Protein AF-E2CED9-F1 (afdb_monomer_lite)

Sequence (272 aa):
MILKSLFQSFSIIGLGAVGRTLMLAFRLFLIVWVISAIFMAYRDSDALTWETLPSFIFFLFFQLWLGFMEVFVSGLMSGYALLPLSMLFSIFFSAKIAGAFAQKYYPSMAGHRPLKRRPVLGIALWAGVMPILLALAGTFITLFGGVVLGIAGFIFLNGRVLGKEAFRAVADRFHGPSETDAIYAIHSRKIHLYGALAASLMFVPWLGLFAGVYAINLMTHFYQRLASQARQAKEGAIRIESKLAQERAEAARETELVMRDWEPGPWDQARI

pLDDT: mean 76.85, std 13.02, range [40.91, 95.94]

Secondary structure (DSSP, 8-state):
-HHHHHHHHHHHHTHHHHHHHHHHHHHHHHHHHHHHHHHHHHHTGGG--TTTHHHHHHHHHHHHHHHHHHHHHHHHHHHHHHHHHHHHHHHHHHHHHHHHHHHHH-GGG---S------HHHHHHHHHHHHHHHHHHHHHHHHHHHHHHHHHHHHHHHHHHHHHHHHHHHHTTTS-HHHHHHHHHHHHHHHHHHHHHHHGGGGSHHHHTTHHHHHHHHHHHHHHHHHHHHHHHHHHHHHHHHHHHHHHHHHHHHHHHHHHS-PPPTTSS---

Foldseek 3Di:
DLVVVLVVVVVVVPVVVVVVVVVVVVVVVVVVLVVVLVVVCVVCVVVDDPVCVVVSVVVSVVVVVVVVVVCVVVLQVVLLVCLLVLLVVLLVCLLVLLQVLCCVPPVVCRQDDDPPPDPVVVVVCCSVVVSVVLVVVLVVLCVPVNDVSSLVSSLQSQLLVLLLSLLCSNCVSHDPPVVSVVVCVVCSVVSSVLSSVLSNLSSPSVSSSCSSSSSNNSSSVVVVVVVVVVVVVVVVVVVVVVVVVVVVVVVVVVVVVCVVPDDDDPVNPPPD

Radius of gyration: 32.62 Å; chains: 1; bounding box: 92×41×118 Å

Structure (mmCIF, N/CA/C/O backbone):
data_AF-E2CED9-F1
#
_entry.id   AF-E2CED9-F1
#
loop_
_atom_site.group_PDB
_atom_site.id
_atom_site.type_symbol
_atom_site.label_atom_id
_atom_site.label_alt_id
_atom_site.label_comp_id
_atom_site.label_asym_id
_atom_site.label_entity_id
_atom_site.label_seq_id
_atom_site.pdbx_PDB_ins_code
_atom_site.Cartn_x
_atom_site.Cartn_y
_atom_site.Cartn_z
_atom_site.occupancy
_atom_site.B_iso_or_equiv
_atom_site.auth_seq_id
_atom_site.auth_comp_id
_atom_site.auth_asym_id
_atom_site.auth_atom_id
_atom_site.pdbx_PDB_model_num
ATOM 1 N N . MET A 1 1 ? -14.245 8.427 -4.790 1.00 52.78 1 MET A N 1
ATOM 2 C CA . MET A 1 1 ? -13.498 8.676 -3.528 1.00 52.78 1 MET A CA 1
ATOM 3 C C . MET A 1 1 ? -12.075 8.101 -3.563 1.00 52.78 1 MET A C 1
ATOM 5 O O . MET A 1 1 ? -11.136 8.849 -3.337 1.00 52.78 1 MET A O 1
ATOM 9 N N . ILE A 1 2 ? -11.911 6.826 -3.937 1.00 45.72 2 ILE A N 1
ATOM 10 C CA . ILE A 1 2 ? -10.638 6.071 -4.031 1.00 45.72 2 ILE A CA 1
ATOM 11 C C . ILE A 1 2 ? -9.591 6.722 -4.964 1.00 45.72 2 ILE A C 1
ATOM 13 O O . ILE A 1 2 ? -8.432 6.870 -4.585 1.00 45.72 2 ILE A O 1
ATOM 17 N N . LEU A 1 3 ? -9.999 7.180 -6.154 1.00 44.72 3 LEU A N 1
ATOM 18 C CA . LEU A 1 3 ? -9.095 7.833 -7.114 1.00 44.72 3 LEU A CA 1
ATOM 19 C C . LEU A 1 3 ? -8.622 9.217 -6.627 1.00 44.72 3 LEU A C 1
ATOM 21 O O . LEU A 1 3 ? -7.475 9.601 -6.821 1.00 44.72 3 LEU A O 1
ATOM 25 N N . LYS A 1 4 ? -9.492 9.951 -5.919 1.00 54.47 4 LYS A N 1
ATOM 26 C CA . LYS A 1 4 ? -9.182 11.287 -5.385 1.00 54.47 4 LYS A CA 1
ATOM 27 C C . LYS A 1 4 ? -8.144 11.213 -4.257 1.00 54.47 4 LYS A C 1
ATOM 29 O O . LYS A 1 4 ? -7.234 12.035 -4.224 1.00 54.47 4 LYS A O 1
ATOM 34 N N . SER A 1 5 ? -8.224 10.199 -3.388 1.00 56.19 5 SER A N 1
ATOM 35 C CA . SER A 1 5 ? -7.223 9.982 -2.331 1.00 56.19 5 SER A CA 1
ATOM 36 C C . SER A 1 5 ? -5.870 9.511 -2.876 1.00 56.19 5 SER A C 1
ATOM 38 O O . SER A 1 5 ? -4.825 9.835 -2.312 1.00 56.19 5 SER A O 1
ATOM 40 N N . LEU A 1 6 ? -5.885 8.766 -3.987 1.00 53.78 6 LEU A N 1
ATOM 41 C CA . LEU A 1 6 ? -4.682 8.371 -4.716 1.00 53.78 6 LEU A CA 1
ATOM 42 C C . LEU A 1 6 ? -3.941 9.618 -5.243 1.00 53.78 6 LEU A C 1
ATOM 44 O O . LEU A 1 6 ? -2.787 9.848 -4.891 1.00 53.78 6 LEU A O 1
ATOM 48 N N . PHE A 1 7 ? -4.641 10.494 -5.974 1.00 57.34 7 PHE A N 1
ATOM 49 C CA . PHE A 1 7 ? -4.093 11.764 -6.473 1.00 57.34 7 PHE A CA 1
ATOM 50 C C . PHE A 1 7 ? -3.638 12.725 -5.361 1.00 57.34 7 PHE A C 1
ATOM 52 O O . PHE A 1 7 ? -2.604 13.377 -5.497 1.00 57.34 7 PHE A O 1
ATOM 59 N N . GLN A 1 8 ? -4.342 12.777 -4.227 1.00 61.91 8 GLN A N 1
ATOM 60 C CA . GLN A 1 8 ? -3.917 13.576 -3.068 1.00 61.91 8 GLN A CA 1
ATOM 61 C C . GLN A 1 8 ? -2.650 13.042 -2.389 1.00 61.91 8 GLN A C 1
ATOM 63 O O . GLN A 1 8 ? -1.911 13.823 -1.795 1.00 61.91 8 GLN A O 1
ATOM 68 N N . SER A 1 9 ? -2.376 11.739 -2.475 1.00 53.78 9 SER A N 1
ATOM 69 C CA . SER A 1 9 ? -1.111 11.167 -1.994 1.00 53.78 9 SER A CA 1
ATOM 70 C C . SER A 1 9 ? 0.046 11.533 -2.934 1.00 53.78 9 SER A C 1
ATOM 72 O O . SER A 1 9 ? 1.141 11.846 -2.471 1.00 53.78 9 SER A O 1
ATOM 74 N N . PHE A 1 10 ? -0.218 11.599 -4.244 1.00 56.12 10 PHE A N 1
ATOM 75 C CA . PHE A 1 10 ? 0.757 12.025 -5.255 1.00 56.12 10 PHE A CA 1
ATOM 76 C C . PHE A 1 10 ? 1.128 13.511 -5.180 1.00 56.12 10 PHE A C 1
ATOM 78 O O . PHE A 1 10 ? 2.288 13.859 -5.411 1.00 56.12 10 PHE A O 1
ATOM 85 N N . SER A 1 11 ? 0.187 14.394 -4.824 1.00 57.59 11 SER A N 1
ATOM 86 C CA . SER A 1 11 ? 0.467 15.836 -4.731 1.00 57.59 11 SER A CA 1
ATOM 87 C C . SER A 1 11 ? 1.403 16.189 -3.569 1.00 57.59 11 SER A C 1
ATOM 89 O O . SER A 1 11 ? 2.105 17.192 -3.637 1.00 57.59 11 SER A O 1
ATOM 91 N N . ILE A 1 12 ? 1.430 15.371 -2.511 1.00 55.50 12 ILE A N 1
ATOM 92 C CA . ILE A 1 12 ? 2.282 15.579 -1.329 1.00 55.50 12 ILE A CA 1
ATOM 93 C C . ILE A 1 12 ? 3.745 15.208 -1.625 1.00 55.50 12 ILE A C 1
ATOM 95 O O . ILE A 1 12 ? 4.650 15.758 -1.007 1.00 55.50 12 ILE A O 1
ATOM 99 N N . ILE A 1 13 ? 3.986 14.295 -2.572 1.00 53.62 13 ILE A N 1
ATOM 100 C CA . ILE A 1 13 ? 5.307 13.683 -2.807 1.00 53.62 13 ILE A CA 1
ATOM 101 C C . ILE A 1 13 ? 6.046 14.327 -4.001 1.00 53.62 13 ILE A C 1
ATOM 103 O O . ILE A 1 13 ? 7.210 14.038 -4.252 1.00 53.62 13 ILE A O 1
ATOM 107 N N . GLY A 1 14 ? 5.425 15.283 -4.701 1.00 53.22 14 GLY A N 1
ATOM 108 C CA . GLY A 1 14 ? 6.120 16.083 -5.712 1.00 53.22 14 GLY A CA 1
ATOM 109 C C . GLY A 1 14 ? 6.345 15.333 -7.026 1.00 53.22 14 GLY A C 1
ATOM 110 O O . GLY A 1 14 ? 7.468 15.241 -7.517 1.00 53.22 14 GLY A O 1
ATOM 111 N N . LEU A 1 15 ? 5.260 14.856 -7.647 1.00 52.38 15 LEU A N 1
ATOM 112 C CA . LEU A 1 15 ? 5.263 14.229 -8.979 1.00 52.38 15 LEU A CA 1
ATOM 113 C C . LEU A 1 15 ? 5.985 15.071 -10.053 1.00 52.38 15 LEU A C 1
ATOM 115 O O . LEU A 1 15 ? 6.517 14.527 -11.015 1.00 52.38 15 LEU A O 1
ATOM 119 N N . GLY A 1 16 ? 6.071 16.393 -9.869 1.00 55.94 16 GLY A N 1
ATOM 120 C CA . GLY A 1 16 ? 6.846 17.274 -10.742 1.00 55.94 16 GLY A CA 1
ATOM 121 C C . GLY A 1 16 ? 8.353 16.989 -10.738 1.00 55.94 16 GLY A C 1
ATOM 122 O O . GLY A 1 16 ? 9.012 17.217 -11.745 1.00 55.94 16 GLY A O 1
ATOM 123 N N . ALA A 1 17 ? 8.935 16.476 -9.650 1.00 55.31 17 ALA A N 1
ATOM 124 C CA . ALA A 1 17 ? 10.346 16.081 -9.626 1.00 55.31 17 ALA A CA 1
ATOM 125 C C . ALA A 1 17 ? 10.578 14.784 -10.416 1.00 55.31 17 ALA A C 1
ATOM 127 O O . ALA A 1 17 ? 11.456 14.746 -11.272 1.00 55.31 17 ALA A O 1
ATOM 128 N N . VAL A 1 18 ? 9.727 13.776 -10.198 1.00 56.47 18 VAL A N 1
ATOM 129 C CA . VAL A 1 18 ? 9.788 12.477 -10.890 1.00 56.47 18 VAL A CA 1
ATOM 130 C C . VAL A 1 18 ? 9.479 12.618 -12.383 1.00 56.47 18 VAL A C 1
ATOM 132 O O . VAL A 1 18 ? 10.171 12.055 -13.225 1.00 56.47 18 VAL A O 1
ATOM 135 N N . GLY A 1 19 ? 8.479 13.427 -12.739 1.00 62.53 19 GLY A N 1
ATOM 136 C CA . GLY A 1 19 ? 8.166 13.725 -14.135 1.00 62.53 19 GLY A CA 1
ATOM 137 C C . GLY A 1 19 ? 9.315 14.442 -14.844 1.00 62.53 19 GLY A C 1
ATOM 138 O O . GLY A 1 19 ? 9.611 14.133 -15.993 1.00 62.53 19 GLY A O 1
ATOM 139 N N . ARG A 1 20 ? 10.019 15.352 -14.155 1.00 66.44 20 ARG A N 1
ATOM 140 C CA . ARG A 1 20 ? 11.195 16.040 -14.711 1.00 66.44 20 ARG A CA 1
ATOM 141 C C . ARG A 1 20 ? 12.382 15.103 -14.916 1.00 66.44 20 ARG A C 1
ATOM 143 O O . ARG A 1 20 ? 13.033 15.213 -15.948 1.00 66.44 20 ARG A O 1
ATOM 150 N N . THR A 1 21 ? 12.653 14.183 -13.992 1.00 63.06 21 THR A N 1
ATOM 151 C CA . THR A 1 21 ? 13.749 13.211 -14.145 1.00 63.06 21 THR A CA 1
ATOM 152 C C . THR A 1 21 ? 13.453 12.188 -15.238 1.00 63.06 21 THR A C 1
ATOM 154 O O . THR A 1 21 ? 14.329 11.918 -16.053 1.00 63.06 21 THR A O 1
ATOM 157 N N . LEU A 1 22 ? 12.215 11.694 -15.336 1.00 62.66 22 LEU A N 1
ATOM 158 C CA . LEU A 1 22 ? 11.770 10.843 -16.448 1.00 62.66 22 LEU A CA 1
ATOM 159 C C . LEU A 1 22 ? 11.882 11.558 -17.796 1.00 62.66 22 LEU A C 1
ATOM 161 O O . LEU A 1 22 ? 12.394 10.997 -18.760 1.00 62.66 22 LEU A O 1
ATOM 165 N N . MET A 1 23 ? 11.447 12.816 -17.859 1.00 73.75 23 MET A N 1
ATOM 166 C CA . MET A 1 23 ? 11.533 13.619 -19.076 1.00 73.75 23 MET A CA 1
ATOM 167 C C . MET A 1 23 ? 12.984 13.915 -19.461 1.00 73.75 23 MET A C 1
ATOM 169 O O . MET A 1 23 ? 13.310 13.906 -20.643 1.00 73.75 23 MET A O 1
ATOM 173 N N . LEU A 1 24 ? 13.867 14.143 -18.485 1.00 73.50 24 LEU A N 1
ATOM 174 C CA . LEU A 1 24 ? 15.300 14.295 -18.720 1.00 73.50 24 LEU A CA 1
ATOM 175 C C . LEU A 1 24 ? 15.913 12.997 -19.257 1.00 73.50 24 LEU A C 1
ATOM 177 O O . LEU A 1 24 ? 16.615 13.043 -20.259 1.00 73.50 24 LEU A O 1
ATOM 181 N N . ALA A 1 25 ? 15.611 11.850 -18.644 1.00 64.94 25 ALA A N 1
ATOM 182 C CA . ALA A 1 25 ? 16.094 10.549 -19.101 1.00 64.94 25 ALA A CA 1
ATOM 183 C C . ALA A 1 25 ? 15.627 10.244 -20.532 1.00 64.94 25 ALA A C 1
ATOM 185 O O . ALA A 1 25 ? 16.432 9.854 -21.372 1.00 64.94 25 ALA A O 1
ATOM 186 N N . PHE A 1 26 ? 14.354 10.508 -20.837 1.00 77.31 26 PHE A N 1
ATOM 187 C CA . PHE A 1 26 ? 13.812 10.356 -22.185 1.00 77.31 26 PHE A CA 1
ATOM 188 C C . PHE A 1 26 ? 14.488 11.294 -23.194 1.00 77.31 26 PHE A C 1
ATOM 190 O O . PHE A 1 26 ? 14.840 10.866 -24.289 1.00 77.31 26 PHE A O 1
ATOM 197 N N . ARG A 1 27 ? 14.730 12.561 -22.825 1.00 78.12 27 ARG A N 1
ATOM 198 C CA . ARG A 1 27 ? 15.471 13.513 -23.669 1.00 78.12 27 ARG A CA 1
ATOM 199 C C . ARG A 1 27 ? 16.897 13.043 -23.934 1.00 78.12 27 ARG A C 1
ATOM 201 O O . ARG A 1 27 ? 17.330 13.101 -25.074 1.00 78.12 27 ARG A O 1
ATOM 208 N N . LEU A 1 28 ? 17.611 12.574 -22.911 1.00 77.56 28 LEU A N 1
ATOM 209 C CA . LEU A 1 28 ? 18.976 12.065 -23.055 1.00 77.56 28 LEU A CA 1
ATOM 210 C C . LEU A 1 28 ? 19.016 10.821 -23.942 1.00 77.56 28 LEU A C 1
ATOM 212 O O . LEU A 1 28 ? 19.850 10.752 -24.837 1.00 77.56 28 LEU A O 1
ATOM 216 N N . PHE A 1 29 ? 18.082 9.888 -23.748 1.00 79.88 29 PHE A N 1
ATOM 217 C CA . PHE A 1 29 ? 17.919 8.732 -24.626 1.00 79.88 29 PHE A CA 1
ATOM 218 C C . PHE A 1 29 ? 17.693 9.165 -26.077 1.00 79.88 29 PHE A C 1
ATOM 220 O O . PHE A 1 29 ? 18.403 8.707 -26.965 1.00 79.88 29 PHE A O 1
ATOM 227 N N . LEU A 1 30 ? 16.768 10.099 -26.314 1.00 82.12 30 LEU A N 1
ATOM 228 C CA . LEU A 1 30 ? 16.462 10.592 -27.654 1.00 82.12 30 LEU A CA 1
ATOM 229 C C . LEU A 1 30 ? 17.661 11.312 -28.289 1.00 82.12 30 LEU A C 1
ATOM 231 O O . LEU A 1 30 ? 17.932 11.112 -29.465 1.00 82.12 30 LEU A O 1
ATOM 235 N N . ILE A 1 31 ? 18.412 12.097 -27.513 1.00 84.88 31 ILE A N 1
ATOM 236 C CA . ILE A 1 31 ? 19.640 12.760 -27.972 1.00 84.88 31 ILE A CA 1
ATOM 237 C C . ILE A 1 31 ? 20.692 11.725 -28.377 1.00 84.88 31 ILE A C 1
ATOM 239 O O . ILE A 1 31 ? 21.204 11.791 -29.490 1.00 84.88 31 ILE A O 1
ATOM 243 N N . VAL A 1 32 ? 21.000 10.760 -27.506 1.00 80.06 32 VAL A N 1
ATOM 244 C CA . VAL A 1 32 ? 21.984 9.702 -27.791 1.00 80.06 32 VAL A CA 1
ATOM 245 C C . VAL A 1 32 ? 21.555 8.883 -29.006 1.00 80.06 32 VAL A C 1
ATOM 247 O O . VAL A 1 32 ? 22.377 8.585 -29.869 1.00 80.06 32 VAL A O 1
ATOM 250 N N . TRP A 1 33 ? 20.265 8.574 -29.108 1.00 83.50 33 TRP A N 1
ATOM 251 C CA . TRP A 1 33 ? 19.701 7.843 -30.232 1.00 83.50 33 TRP A CA 1
ATOM 252 C C . TRP A 1 33 ? 19.826 8.627 -31.547 1.00 83.50 33 TRP A C 1
ATOM 254 O O . TRP A 1 33 ? 20.310 8.077 -32.532 1.00 83.50 33 TRP A O 1
ATOM 264 N N . VAL A 1 34 ? 19.489 9.923 -31.561 1.00 84.75 34 VAL A N 1
ATOM 265 C CA . VAL A 1 34 ? 19.659 10.791 -32.741 1.00 84.75 34 VAL A CA 1
ATOM 266 C C . VAL A 1 34 ? 21.133 10.902 -33.134 1.00 84.75 34 VAL A C 1
ATOM 268 O O . VAL A 1 34 ? 21.454 10.788 -34.312 1.00 84.75 34 VAL A O 1
ATOM 271 N N . ILE A 1 35 ? 22.042 11.068 -32.168 1.00 83.12 35 ILE A N 1
ATOM 272 C CA . ILE A 1 35 ? 23.489 11.100 -32.430 1.00 83.12 35 ILE A CA 1
ATOM 273 C C . ILE A 1 35 ? 23.952 9.775 -33.047 1.00 83.12 35 ILE A C 1
ATOM 275 O O . ILE A 1 35 ? 24.694 9.785 -34.025 1.00 83.12 35 ILE A O 1
ATOM 279 N N . SER A 1 36 ? 23.489 8.640 -32.518 1.00 78.38 36 SER A N 1
ATOM 280 C CA . SER A 1 36 ? 23.814 7.313 -33.047 1.00 78.38 36 SER A CA 1
ATOM 281 C C . SER A 1 36 ? 23.263 7.106 -34.461 1.00 78.38 36 SER A C 1
ATOM 283 O O . SER A 1 36 ? 23.978 6.578 -35.310 1.00 78.38 36 SER A O 1
ATOM 285 N N . ALA A 1 37 ? 22.044 7.577 -34.741 1.00 79.62 37 ALA A N 1
ATOM 286 C CA . ALA A 1 37 ? 21.436 7.533 -36.068 1.00 79.62 37 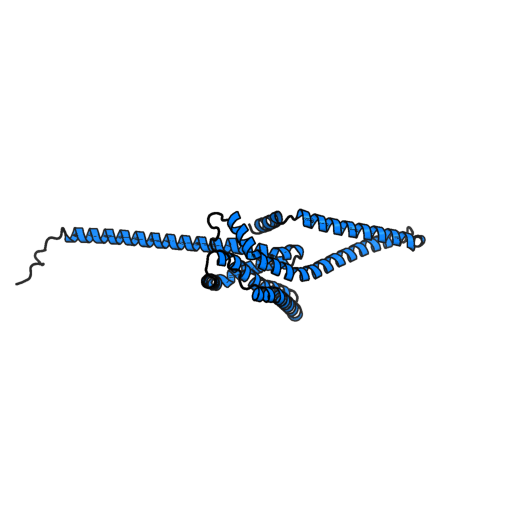ALA A CA 1
ATOM 287 C C . ALA A 1 37 ? 22.209 8.390 -37.085 1.00 79.62 37 ALA A C 1
ATOM 289 O O . ALA A 1 37 ? 22.487 7.929 -38.189 1.00 79.62 37 ALA A O 1
ATOM 290 N N . ILE A 1 38 ? 22.610 9.609 -36.699 1.00 83.19 38 ILE A N 1
ATOM 291 C CA . ILE A 1 38 ? 23.442 10.497 -37.527 1.00 83.19 38 ILE A CA 1
ATOM 292 C C . ILE A 1 38 ? 24.813 9.864 -37.782 1.00 83.19 38 ILE A C 1
ATOM 294 O O . ILE A 1 38 ? 25.290 9.869 -38.912 1.00 83.19 38 ILE A O 1
ATOM 298 N N . PHE A 1 39 ? 25.437 9.289 -36.752 1.00 81.56 39 PHE A N 1
ATOM 299 C CA . PHE A 1 39 ? 26.717 8.596 -36.885 1.00 81.56 39 PHE A CA 1
ATOM 300 C C . PHE A 1 39 ? 26.621 7.404 -37.843 1.00 81.56 39 PHE A C 1
ATOM 302 O O . PHE A 1 39 ? 27.499 7.225 -38.684 1.00 81.56 39 PHE A O 1
ATOM 309 N N . MET A 1 40 ? 25.544 6.619 -37.761 1.00 79.94 40 MET A N 1
ATOM 310 C CA . MET A 1 40 ? 25.321 5.490 -38.663 1.00 79.94 40 MET A CA 1
ATOM 311 C C . MET A 1 40 ? 25.081 5.956 -40.105 1.00 79.94 40 MET A C 1
ATOM 313 O O . MET A 1 40 ? 25.688 5.413 -41.022 1.00 79.94 40 MET A O 1
ATOM 317 N N . ALA A 1 41 ? 24.280 7.009 -40.300 1.00 78.56 41 ALA A N 1
ATOM 318 C CA . ALA A 1 41 ? 24.063 7.622 -41.610 1.00 78.56 41 ALA A CA 1
ATOM 319 C C . ALA A 1 41 ? 25.355 8.196 -42.216 1.00 78.56 41 ALA A C 1
ATOM 321 O O . ALA A 1 41 ? 25.548 8.132 -43.423 1.00 78.56 41 ALA A O 1
ATOM 322 N N . TYR A 1 42 ? 26.250 8.743 -41.388 1.00 78.88 42 TYR A N 1
ATOM 323 C CA . TYR A 1 42 ? 27.562 9.216 -41.829 1.00 78.88 42 TYR A CA 1
ATOM 324 C C . TYR A 1 42 ? 28.487 8.054 -42.217 1.00 78.88 42 TYR A C 1
ATOM 326 O O . TYR A 1 42 ? 29.110 8.091 -43.279 1.00 78.88 42 TYR A O 1
ATOM 334 N N . ARG A 1 43 ? 28.549 7.011 -41.376 1.00 81.25 43 ARG A N 1
ATOM 335 C CA . ARG A 1 43 ? 29.385 5.818 -41.587 1.00 81.25 43 ARG A CA 1
ATOM 336 C C . ARG A 1 43 ? 29.010 5.071 -42.864 1.00 81.25 43 ARG A C 1
ATOM 338 O O . ARG A 1 43 ? 29.897 4.648 -43.592 1.00 81.25 43 ARG A O 1
ATOM 345 N N . ASP A 1 44 ? 27.713 4.916 -43.105 1.00 80.62 44 ASP A N 1
ATOM 346 C CA . ASP A 1 44 ? 27.152 4.170 -44.233 1.00 80.62 44 ASP A CA 1
ATOM 347 C C . ASP A 1 44 ? 26.555 5.121 -45.285 1.00 80.62 44 ASP A C 1
ATOM 349 O O . ASP A 1 44 ? 25.550 4.813 -45.923 1.00 80.62 44 ASP A O 1
ATOM 353 N N . SER A 1 45 ? 27.164 6.299 -45.457 1.00 75.75 45 SER A N 1
ATOM 354 C CA . SER A 1 45 ? 26.650 7.361 -46.334 1.00 75.75 45 SER A CA 1
ATOM 355 C C . SER A 1 45 ? 26.500 6.917 -47.791 1.00 75.75 45 SER A C 1
ATOM 357 O O . SER A 1 45 ? 25.502 7.254 -48.423 1.00 75.75 45 SER A O 1
ATOM 359 N N . ASP A 1 46 ? 27.405 6.073 -48.289 1.00 77.25 46 ASP A N 1
ATOM 360 C CA . ASP A 1 46 ? 27.322 5.495 -49.638 1.00 77.25 46 ASP A CA 1
ATOM 361 C C . ASP A 1 46 ? 26.167 4.484 -49.797 1.00 77.25 46 ASP A C 1
ATOM 363 O O . ASP A 1 46 ? 25.713 4.217 -50.910 1.00 77.25 46 ASP A O 1
ATOM 367 N N . ALA A 1 47 ? 25.658 3.928 -48.692 1.00 72.44 47 ALA A N 1
ATOM 368 C CA . ALA A 1 47 ? 24.518 3.011 -48.681 1.00 72.44 47 ALA A CA 1
ATOM 369 C C . ALA A 1 47 ? 23.165 3.737 -48.543 1.00 72.44 47 ALA A C 1
ATOM 371 O O . ALA A 1 47 ? 22.113 3.098 -48.660 1.00 72.44 47 ALA A O 1
ATOM 372 N N . LEU A 1 48 ? 23.171 5.054 -48.297 1.00 80.75 48 LEU A N 1
ATOM 373 C CA . LEU A 1 48 ? 21.974 5.869 -48.104 1.00 80.75 48 LEU A CA 1
ATOM 374 C C . LEU A 1 48 ? 21.561 6.555 -49.417 1.00 80.75 48 LEU A C 1
ATOM 376 O O . LEU A 1 48 ? 21.921 7.696 -49.699 1.00 80.75 48 LEU A O 1
ATOM 380 N N . THR A 1 49 ? 20.769 5.852 -50.223 1.00 85.25 49 THR A N 1
ATOM 381 C CA . THR A 1 49 ? 20.210 6.339 -51.490 1.00 85.25 49 THR A CA 1
ATOM 382 C C . THR A 1 49 ? 18.704 6.577 -51.357 1.00 85.25 49 THR A C 1
ATOM 384 O O . THR A 1 49 ? 18.074 6.148 -50.390 1.00 85.25 49 THR A O 1
ATOM 387 N N . TRP A 1 50 ? 18.082 7.230 -52.346 1.00 84.25 50 TRP A N 1
ATOM 388 C CA . TRP A 1 50 ? 16.622 7.416 -52.375 1.00 84.25 50 TRP A CA 1
ATOM 389 C C . TRP A 1 50 ? 15.840 6.094 -52.316 1.00 84.25 50 TRP A C 1
ATOM 391 O O . TRP A 1 50 ? 14.727 6.068 -51.795 1.00 84.25 50 TRP A O 1
ATOM 401 N N . GLU A 1 51 ? 16.432 5.001 -52.802 1.00 87.38 51 GLU A N 1
ATOM 402 C CA . GLU A 1 51 ? 15.832 3.664 -52.789 1.00 87.38 51 GLU A CA 1
ATOM 403 C C . GLU A 1 51 ? 15.940 2.982 -51.417 1.00 87.38 51 GLU A C 1
ATOM 405 O O . GLU A 1 51 ? 15.010 2.298 -50.995 1.00 87.38 51 GLU A O 1
ATOM 410 N N . THR A 1 52 ? 17.041 3.185 -50.684 1.00 83.56 52 THR A N 1
ATOM 411 C CA . THR A 1 52 ? 17.247 2.585 -49.353 1.00 83.56 52 THR A CA 1
ATOM 412 C C . THR A 1 52 ? 16.692 3.443 -48.214 1.00 83.56 52 THR A C 1
ATOM 414 O O . THR A 1 52 ? 16.477 2.933 -47.110 1.00 83.56 52 THR A O 1
ATOM 417 N N . LEU A 1 53 ? 16.387 4.720 -48.476 1.00 83.38 53 LEU A N 1
ATOM 418 C CA . LEU A 1 53 ? 15.869 5.682 -47.501 1.00 83.38 53 LEU A CA 1
ATOM 419 C C . LEU A 1 53 ? 14.606 5.198 -46.755 1.00 83.38 53 LEU A C 1
ATOM 421 O O . LEU A 1 53 ? 14.584 5.323 -45.528 1.00 83.38 53 LEU A O 1
ATOM 425 N N . PRO A 1 54 ? 13.577 4.606 -47.400 1.00 88.00 54 PRO A N 1
ATOM 426 C CA . PRO A 1 54 ? 12.404 4.102 -46.680 1.00 88.00 54 PRO A CA 1
ATOM 427 C C . PRO A 1 54 ? 12.754 2.980 -45.694 1.00 88.00 54 PRO A C 1
ATOM 429 O O . PRO A 1 54 ? 12.285 2.987 -44.555 1.00 88.00 54 PRO A O 1
ATOM 432 N N . SER A 1 55 ? 13.621 2.049 -46.102 1.00 83.56 55 SER A N 1
ATOM 433 C CA . SER A 1 55 ? 14.101 0.949 -45.258 1.00 83.56 55 SER A CA 1
ATOM 434 C C . SER A 1 55 ? 14.947 1.460 -44.094 1.00 83.56 55 SER A C 1
ATOM 436 O O . SER A 1 55 ? 14.816 0.963 -42.978 1.00 83.56 55 SER A O 1
ATOM 438 N N . PHE A 1 56 ? 15.764 2.490 -44.324 1.00 81.12 56 PHE A N 1
ATOM 439 C CA . PHE A 1 56 ? 16.542 3.153 -43.282 1.00 81.12 56 PHE A CA 1
ATOM 440 C C . PHE A 1 56 ? 15.642 3.867 -42.263 1.00 81.12 56 PHE A C 1
ATOM 442 O O . PHE A 1 56 ? 15.812 3.686 -41.060 1.00 81.12 56 PHE A O 1
ATOM 449 N N . ILE A 1 57 ? 14.623 4.607 -42.715 1.00 82.94 57 ILE A N 1
ATOM 450 C CA . ILE A 1 57 ? 13.633 5.247 -41.831 1.00 82.94 57 ILE A CA 1
ATOM 451 C C . ILE A 1 57 ? 12.872 4.197 -41.013 1.00 82.94 57 ILE A C 1
ATOM 453 O O . ILE A 1 57 ? 12.680 4.374 -39.809 1.00 82.94 57 ILE A O 1
ATOM 457 N N . PHE A 1 58 ? 12.462 3.092 -41.641 1.00 84.06 58 PHE A N 1
ATOM 458 C CA . PHE A 1 58 ? 11.806 1.990 -40.942 1.00 84.06 58 PHE A CA 1
ATOM 459 C C . PHE A 1 58 ? 12.728 1.352 -39.898 1.00 84.06 58 PHE A C 1
ATOM 461 O O . PHE A 1 58 ? 12.303 1.140 -38.766 1.00 84.06 58 PHE A O 1
ATOM 468 N N . PHE A 1 59 ? 13.990 1.094 -40.247 1.00 81.50 59 PHE A N 1
ATOM 469 C CA . PHE A 1 59 ? 14.998 0.566 -39.330 1.00 81.50 59 PHE A CA 1
ATOM 470 C C . PHE A 1 59 ? 15.199 1.486 -38.122 1.00 81.50 59 PHE A C 1
ATOM 472 O O . PHE A 1 59 ? 15.147 1.021 -36.985 1.00 81.50 59 PHE A O 1
ATOM 479 N N . LEU A 1 60 ? 15.323 2.796 -38.350 1.00 81.25 60 LEU A N 1
ATOM 480 C CA . LEU A 1 60 ? 15.400 3.792 -37.286 1.00 81.25 60 LEU A CA 1
ATOM 481 C C . LEU A 1 60 ? 14.158 3.749 -36.385 1.00 81.25 60 LEU A C 1
ATOM 483 O O . LEU A 1 60 ? 14.273 3.624 -35.166 1.00 81.25 60 LEU A O 1
ATOM 487 N N . PHE A 1 61 ? 12.960 3.796 -36.965 1.00 81.94 61 PHE A N 1
ATOM 488 C CA . PHE A 1 61 ? 11.721 3.707 -36.194 1.00 81.94 61 PHE A CA 1
ATOM 489 C C . PHE A 1 61 ? 11.645 2.409 -35.376 1.00 81.94 61 PHE A C 1
ATOM 491 O O . PHE A 1 61 ? 11.324 2.437 -34.187 1.00 81.94 61 PHE A O 1
ATOM 498 N N . PHE A 1 62 ? 11.983 1.276 -35.990 1.00 81.38 62 PHE A N 1
ATOM 499 C CA . PHE A 1 62 ? 11.983 -0.032 -35.349 1.00 81.38 62 PHE A CA 1
ATOM 500 C C . PHE A 1 62 ? 12.995 -0.103 -34.202 1.00 81.38 62 PHE A C 1
ATOM 502 O O . PHE A 1 62 ? 12.686 -0.629 -33.136 1.00 81.38 62 PHE A O 1
ATOM 509 N N . GLN A 1 63 ? 14.176 0.490 -34.367 1.00 79.56 63 GLN A N 1
ATOM 510 C CA . GLN A 1 63 ? 15.204 0.518 -33.334 1.00 79.56 63 GLN A CA 1
ATOM 511 C C . GLN A 1 63 ? 14.861 1.476 -32.188 1.00 79.56 63 GLN A C 1
ATOM 513 O O . GLN A 1 63 ? 15.132 1.159 -31.031 1.00 79.56 63 GLN A O 1
ATOM 518 N N . LEU A 1 64 ? 14.204 2.605 -32.474 1.00 79.94 64 LEU A N 1
ATOM 519 C CA . LEU A 1 64 ? 13.619 3.473 -31.449 1.00 79.94 64 LEU A CA 1
ATOM 520 C C . LEU A 1 64 ? 12.548 2.720 -30.648 1.00 79.94 64 LEU A C 1
ATOM 522 O O . LEU A 1 64 ? 12.516 2.804 -29.420 1.00 79.94 64 LEU A O 1
ATOM 526 N N . TRP A 1 65 ? 11.693 1.962 -31.337 1.00 78.31 65 TRP A N 1
ATOM 527 C CA . TRP A 1 65 ? 10.654 1.147 -30.715 1.00 78.31 65 TRP A CA 1
ATOM 528 C C . TRP A 1 65 ? 11.247 0.035 -29.841 1.00 78.31 65 TRP A C 1
ATOM 530 O O . TRP A 1 65 ? 10.842 -0.108 -28.689 1.00 78.31 65 TRP A O 1
ATOM 540 N N . LEU A 1 66 ? 12.257 -0.693 -30.330 1.00 79.19 66 LEU A N 1
ATOM 541 C CA . LEU A 1 66 ? 12.974 -1.706 -29.551 1.00 79.19 66 LEU A CA 1
ATOM 542 C C . LEU A 1 66 ? 13.695 -1.107 -28.341 1.00 79.19 66 LEU A C 1
ATOM 544 O O . LEU A 1 66 ? 13.553 -1.637 -27.245 1.00 79.19 66 LEU A O 1
ATOM 548 N N . GLY A 1 67 ? 14.408 0.010 -28.502 1.00 76.50 67 GLY A N 1
ATOM 549 C CA . GLY A 1 67 ? 15.082 0.687 -27.391 1.00 76.50 67 GLY A CA 1
ATOM 550 C C . GLY A 1 67 ? 14.096 1.204 -26.340 1.00 76.50 67 GLY A C 1
ATOM 551 O O . GLY A 1 67 ? 14.334 1.077 -25.140 1.00 76.50 67 GLY A O 1
ATOM 552 N N . PHE A 1 68 ? 12.936 1.712 -26.767 1.00 72.62 68 PHE A N 1
ATOM 553 C CA . PHE A 1 68 ? 11.848 2.051 -25.850 1.00 72.62 68 PHE A CA 1
ATOM 554 C C . PHE A 1 68 ? 11.334 0.816 -25.100 1.00 72.62 68 PHE A C 1
ATOM 556 O O . PHE A 1 68 ? 11.159 0.879 -23.884 1.00 72.62 68 PHE A O 1
ATOM 563 N N . MET A 1 69 ? 11.128 -0.310 -25.792 1.00 74.12 69 MET A N 1
ATOM 564 C CA . MET A 1 69 ? 10.709 -1.565 -25.164 1.00 74.12 69 MET A CA 1
ATOM 565 C C . MET A 1 69 ? 11.767 -2.109 -24.204 1.00 74.12 69 MET A C 1
ATOM 567 O O . MET A 1 69 ? 11.411 -2.591 -23.135 1.00 74.12 69 MET A O 1
ATOM 571 N N . GLU A 1 70 ? 13.053 -1.977 -24.515 1.00 74.00 70 GLU A N 1
ATOM 572 C CA . GLU A 1 70 ? 14.152 -2.360 -23.629 1.00 74.00 70 GLU A CA 1
ATOM 573 C C . GLU A 1 70 ? 14.163 -1.512 -22.354 1.00 74.00 70 GLU A C 1
ATOM 575 O O . GLU A 1 70 ? 14.182 -2.061 -21.255 1.00 74.00 70 GLU A O 1
ATOM 580 N N . VAL A 1 71 ? 14.063 -0.183 -22.469 1.00 67.12 71 VAL A N 1
ATOM 581 C CA . VAL A 1 71 ? 13.951 0.715 -21.307 1.00 67.12 71 VAL A CA 1
ATOM 582 C C . VAL A 1 71 ? 12.675 0.427 -20.517 1.00 67.12 71 VAL A C 1
ATOM 584 O O . VAL A 1 71 ? 12.689 0.465 -19.289 1.00 67.12 71 VAL A O 1
ATOM 587 N N . PHE A 1 72 ? 11.572 0.109 -21.191 1.00 63.09 72 PHE A N 1
ATOM 588 C CA . PHE A 1 72 ? 10.306 -0.224 -20.549 1.00 63.09 72 PHE A CA 1
ATOM 589 C C . PHE A 1 72 ? 10.378 -1.553 -19.789 1.00 63.09 72 PHE A C 1
ATOM 591 O O . PHE A 1 72 ? 9.982 -1.615 -18.627 1.00 63.09 72 PHE A O 1
ATOM 598 N N . VAL A 1 73 ? 10.931 -2.602 -20.403 1.00 66.81 73 VAL A N 1
ATOM 599 C CA . VAL A 1 73 ? 11.122 -3.925 -19.794 1.00 66.81 73 VAL A CA 1
ATOM 600 C C . VAL A 1 73 ? 12.163 -3.857 -18.681 1.00 66.81 73 VAL A C 1
ATOM 602 O O . VAL A 1 73 ? 11.902 -4.343 -17.587 1.00 66.81 73 VAL A O 1
ATOM 605 N N . SER A 1 74 ? 13.298 -3.197 -18.899 1.00 60.97 74 SER A N 1
ATOM 606 C CA . SER A 1 74 ? 14.319 -2.949 -17.874 1.00 60.97 74 SER A CA 1
ATOM 607 C C . SER A 1 74 ? 13.767 -2.095 -16.730 1.00 60.97 74 SER A C 1
ATOM 609 O O . SER A 1 74 ? 14.005 -2.387 -15.562 1.00 60.97 74 SER A O 1
ATOM 611 N N . GLY A 1 75 ? 12.938 -1.094 -17.030 1.00 61.62 75 GLY A N 1
ATOM 612 C CA . GLY A 1 75 ? 12.194 -0.288 -16.059 1.00 61.62 75 GLY A CA 1
ATOM 613 C C . GLY A 1 75 ? 11.173 -1.101 -15.259 1.00 61.62 75 GLY A C 1
ATOM 614 O O . GLY A 1 75 ? 11.021 -0.900 -14.058 1.00 61.62 75 GLY A O 1
ATOM 615 N N . LEU A 1 76 ? 10.500 -2.060 -15.893 1.00 56.44 76 LEU A N 1
ATOM 616 C CA . LEU A 1 76 ? 9.618 -3.023 -15.232 1.00 56.44 76 LEU A CA 1
ATOM 617 C C . LEU A 1 76 ? 10.406 -3.971 -14.329 1.00 56.44 76 LEU A C 1
ATOM 619 O O . LEU A 1 76 ? 10.044 -4.138 -13.170 1.00 56.44 76 LEU A O 1
ATOM 623 N N . MET A 1 77 ? 11.491 -4.557 -14.832 1.00 56.84 77 MET A N 1
ATOM 624 C CA . MET A 1 77 ? 12.352 -5.492 -14.099 1.00 56.84 77 MET A CA 1
ATOM 625 C C . MET A 1 77 ? 13.066 -4.812 -12.923 1.00 56.84 77 MET A C 1
ATOM 627 O O . MET A 1 77 ? 13.094 -5.342 -11.814 1.00 56.84 77 MET A O 1
ATOM 631 N N . SER A 1 78 ? 13.569 -3.593 -13.116 1.00 54.97 78 SER A N 1
ATOM 632 C CA . SER A 1 78 ? 14.087 -2.752 -12.031 1.00 54.97 78 SER A CA 1
ATOM 633 C C . SER A 1 78 ? 12.966 -2.284 -11.100 1.00 54.97 78 SER A C 1
ATOM 635 O O . SER A 1 78 ? 13.154 -2.255 -9.890 1.00 54.97 78 SER A O 1
ATOM 637 N N . GLY A 1 79 ? 11.767 -2.021 -11.622 1.00 54.75 79 GLY A N 1
ATOM 638 C CA . GLY A 1 79 ? 10.548 -1.781 -10.851 1.00 54.75 79 GLY A CA 1
ATOM 639 C C . GLY A 1 79 ? 10.205 -2.932 -9.905 1.00 54.75 79 GLY A C 1
ATOM 640 O O . GLY A 1 79 ? 9.900 -2.687 -8.740 1.00 54.75 79 GLY A O 1
ATOM 641 N N . TYR A 1 80 ? 10.345 -4.184 -10.352 1.00 54.31 80 TYR A N 1
ATOM 642 C CA . TYR A 1 80 ? 10.236 -5.363 -9.489 1.00 54.31 80 TYR A CA 1
ATOM 643 C C . TYR A 1 80 ? 11.290 -5.353 -8.372 1.00 54.31 80 TYR A C 1
ATOM 645 O O . TYR A 1 80 ? 10.957 -5.665 -7.231 1.00 54.31 80 TYR A O 1
ATOM 653 N N . ALA A 1 81 ? 12.524 -4.921 -8.652 1.00 55.84 81 ALA A N 1
ATOM 654 C CA . ALA A 1 81 ? 13.556 -4.724 -7.626 1.00 55.84 81 ALA A CA 1
ATOM 655 C C . ALA A 1 81 ? 13.261 -3.535 -6.683 1.00 55.84 81 ALA A C 1
ATOM 657 O O . ALA A 1 81 ? 13.713 -3.520 -5.537 1.00 55.84 81 ALA A O 1
ATOM 658 N N . LEU A 1 82 ? 12.457 -2.563 -7.123 1.00 56.09 82 LEU A N 1
ATOM 659 C CA . LEU A 1 82 ? 11.971 -1.453 -6.301 1.00 56.09 82 LEU A CA 1
ATOM 660 C C . LEU A 1 82 ? 10.771 -1.833 -5.412 1.00 56.09 82 LEU A C 1
ATOM 662 O O . LEU A 1 82 ? 10.501 -1.123 -4.442 1.00 56.09 82 LEU A O 1
ATOM 666 N N . LEU A 1 83 ? 10.067 -2.943 -5.674 1.00 59.41 83 LEU A N 1
ATOM 667 C CA . LEU A 1 83 ? 8.949 -3.408 -4.834 1.00 59.41 83 LEU A CA 1
ATOM 668 C C . LEU A 1 83 ? 9.380 -3.752 -3.391 1.00 59.41 83 LEU A C 1
ATOM 670 O O . LEU A 1 83 ? 8.724 -3.285 -2.456 1.00 59.41 83 LEU A O 1
ATOM 674 N N . PRO A 1 84 ? 10.488 -4.485 -3.147 1.00 58.75 84 PRO A N 1
ATOM 675 C CA . PRO A 1 84 ? 11.040 -4.638 -1.801 1.00 58.75 84 PRO A CA 1
ATOM 676 C C . PRO A 1 84 ? 11.382 -3.296 -1.149 1.00 58.75 84 PRO A C 1
ATOM 678 O O . PRO A 1 84 ? 11.094 -3.090 0.031 1.00 58.75 84 PRO A O 1
ATOM 681 N N . LEU A 1 85 ? 11.943 -2.357 -1.920 1.00 61.41 85 LEU A N 1
ATOM 682 C CA . LEU A 1 85 ? 12.323 -1.037 -1.420 1.00 61.41 85 LEU A CA 1
ATOM 683 C C . LEU A 1 85 ? 11.095 -0.211 -1.009 1.00 61.41 85 LEU A C 1
ATOM 685 O O . LEU A 1 85 ? 11.132 0.470 0.016 1.00 61.41 85 LEU A O 1
ATOM 689 N N . SER A 1 86 ? 9.988 -0.302 -1.750 1.00 61.25 86 SER A N 1
ATOM 690 C CA . SER A 1 86 ? 8.739 0.377 -1.396 1.00 61.25 86 SER A CA 1
ATOM 691 C C . SER A 1 86 ? 8.073 -0.219 -0.165 1.00 61.25 86 SER A C 1
ATOM 693 O O . SER A 1 86 ? 7.571 0.525 0.681 1.00 61.25 86 SER A O 1
ATOM 695 N N . MET A 1 87 ? 8.108 -1.546 -0.015 1.00 62.12 87 MET A N 1
ATOM 696 C CA . MET A 1 87 ? 7.641 -2.215 1.197 1.00 62.12 87 MET A CA 1
ATOM 697 C C . MET A 1 87 ? 8.481 -1.806 2.406 1.00 62.12 87 MET A C 1
ATOM 699 O O . MET A 1 87 ? 7.912 -1.423 3.427 1.00 62.12 87 MET A O 1
ATOM 703 N N . LEU A 1 88 ? 9.812 -1.797 2.279 1.00 63.34 88 LEU A N 1
ATOM 704 C CA . LEU A 1 88 ? 10.728 -1.285 3.301 1.00 63.34 88 LEU A CA 1
ATOM 705 C C . LEU A 1 88 ? 10.367 0.153 3.681 1.00 63.34 88 LEU A C 1
ATOM 707 O O . LEU A 1 88 ? 10.125 0.440 4.853 1.00 63.34 88 LEU A O 1
ATOM 711 N N . PHE A 1 89 ? 10.248 1.043 2.694 1.00 64.44 89 PHE A N 1
ATOM 712 C CA . PHE A 1 89 ? 9.897 2.442 2.923 1.00 64.44 89 PHE A CA 1
ATOM 713 C C . PHE A 1 89 ? 8.543 2.567 3.630 1.00 64.44 89 PHE A C 1
ATOM 715 O O . PHE A 1 89 ? 8.410 3.275 4.628 1.00 64.44 89 PHE A O 1
ATOM 722 N N . SER A 1 90 ? 7.537 1.816 3.185 1.00 62.31 90 SER A N 1
ATOM 723 C CA . SER A 1 90 ? 6.234 1.816 3.833 1.00 62.31 90 SER A CA 1
ATOM 724 C C . SER A 1 90 ? 6.308 1.309 5.264 1.00 62.31 90 SER A C 1
ATOM 726 O O . SER A 1 90 ? 5.664 1.896 6.117 1.00 62.31 90 SER A O 1
ATOM 728 N N . ILE A 1 91 ? 7.072 0.261 5.561 1.00 64.81 91 ILE A N 1
ATOM 729 C CA . ILE A 1 91 ? 7.189 -0.287 6.916 1.00 64.81 91 ILE A CA 1
ATOM 730 C C . ILE A 1 91 ? 7.882 0.729 7.834 1.00 64.81 91 ILE A C 1
ATOM 732 O O . ILE A 1 91 ? 7.339 1.059 8.890 1.00 64.81 91 ILE A O 1
ATOM 736 N N . PHE A 1 92 ? 9.010 1.305 7.404 1.00 66.00 92 PHE A N 1
ATOM 737 C CA . PHE A 1 92 ? 9.784 2.275 8.189 1.00 66.00 92 PHE A CA 1
ATOM 738 C C . PHE A 1 92 ? 9.035 3.586 8.435 1.00 66.00 92 PHE A C 1
ATOM 740 O O . PHE A 1 92 ? 9.089 4.141 9.536 1.00 66.00 92 PHE A O 1
ATOM 747 N N . PHE A 1 93 ? 8.323 4.085 7.425 1.00 68.06 93 PHE A N 1
ATOM 748 C CA . PHE A 1 93 ? 7.613 5.358 7.509 1.00 68.06 93 PHE A CA 1
ATOM 749 C C . PHE A 1 93 ? 6.128 5.205 7.849 1.00 68.06 93 PHE A C 1
ATOM 751 O O . PHE A 1 93 ? 5.467 6.222 8.069 1.00 68.06 93 PHE A O 1
ATOM 758 N N . SER A 1 94 ? 5.604 3.977 7.961 1.00 69.62 94 SER A N 1
ATOM 759 C CA . SER A 1 94 ? 4.171 3.700 8.160 1.00 69.62 94 SER A CA 1
ATOM 760 C C . SER A 1 94 ? 3.574 4.477 9.319 1.00 69.62 94 SER A C 1
ATOM 762 O O . SER A 1 94 ? 2.558 5.149 9.174 1.00 69.62 94 SER A O 1
ATOM 764 N N . ALA A 1 95 ? 4.261 4.437 10.454 1.00 69.56 95 ALA A N 1
ATOM 765 C CA . ALA A 1 95 ? 3.885 5.110 11.682 1.00 69.56 95 ALA A CA 1
ATOM 766 C C . ALA A 1 95 ? 3.796 6.640 11.511 1.00 69.56 95 ALA A C 1
ATOM 768 O O . ALA A 1 95 ? 2.835 7.273 11.954 1.00 69.56 95 ALA A O 1
ATOM 769 N N . LYS A 1 96 ? 4.771 7.242 10.814 1.00 74.44 96 LYS A N 1
ATOM 770 C CA . LYS A 1 96 ? 4.817 8.689 10.544 1.00 74.44 96 LYS A CA 1
ATOM 771 C C . LYS A 1 96 ? 3.743 9.105 9.537 1.00 74.44 96 LYS A C 1
ATOM 773 O O . LYS A 1 96 ? 3.084 10.124 9.729 1.00 74.44 96 LYS A O 1
ATOM 778 N N . ILE A 1 97 ? 3.541 8.297 8.498 1.00 74.94 97 ILE A N 1
ATOM 779 C CA . ILE A 1 97 ? 2.516 8.500 7.470 1.00 74.94 97 ILE A CA 1
ATOM 780 C C . ILE A 1 97 ? 1.124 8.409 8.103 1.00 74.94 97 ILE A C 1
ATOM 782 O O . ILE A 1 97 ? 0.340 9.344 7.972 1.00 74.94 97 ILE A O 1
ATOM 786 N N . ALA A 1 98 ? 0.835 7.354 8.870 1.00 73.38 98 ALA A N 1
ATOM 787 C CA . ALA A 1 98 ? -0.421 7.212 9.609 1.00 73.38 98 ALA A CA 1
ATOM 788 C C . ALA A 1 98 ? -0.653 8.398 10.563 1.00 73.38 98 ALA A C 1
ATOM 790 O O . ALA A 1 98 ? -1.773 8.897 10.686 1.00 73.38 98 ALA A O 1
ATOM 791 N N . GLY A 1 99 ? 0.423 8.880 11.198 1.00 73.19 99 GLY A N 1
ATOM 792 C CA . GLY A 1 99 ? 0.522 10.162 11.903 1.00 73.19 99 GLY A CA 1
ATOM 793 C C . GLY A 1 99 ? -0.093 11.325 11.133 1.00 73.19 99 GLY A C 1
ATOM 794 O O . GLY A 1 99 ? -1.123 11.876 11.533 1.00 73.19 99 GLY A O 1
ATOM 795 N N . ALA A 1 100 ? 0.552 11.653 10.016 1.00 78.31 100 ALA A N 1
ATOM 796 C CA . ALA A 1 100 ? 0.218 12.781 9.158 1.00 78.31 100 ALA A CA 1
ATOM 797 C C . ALA A 1 100 ? -1.191 12.672 8.556 1.00 78.31 100 ALA A C 1
ATOM 799 O O . ALA A 1 100 ? -1.931 13.654 8.541 1.00 78.31 100 ALA A O 1
ATOM 800 N N . PHE A 1 101 ? -1.596 11.482 8.102 1.00 77.06 101 PHE A N 1
ATOM 801 C CA . PHE A 1 101 ? -2.938 11.254 7.560 1.00 77.06 101 PHE A CA 1
ATOM 802 C C . PHE A 1 101 ? -4.022 11.471 8.621 1.00 77.06 101 PHE A C 1
ATOM 804 O O . PHE A 1 101 ? -5.004 12.161 8.352 1.00 77.06 101 PHE A O 1
ATOM 811 N N . ALA A 1 102 ? -3.845 10.952 9.840 1.00 75.06 102 ALA A N 1
ATOM 812 C CA . ALA A 1 102 ? -4.823 11.170 10.904 1.00 75.06 102 ALA A CA 1
ATOM 813 C C . ALA A 1 102 ? -4.939 12.653 11.280 1.00 75.06 102 ALA A C 1
ATOM 815 O O . ALA A 1 102 ? -6.049 13.147 11.406 1.00 75.06 102 ALA A O 1
ATOM 816 N N . GLN A 1 103 ? -3.822 13.377 11.402 1.00 80.38 103 GLN A N 1
ATOM 817 C CA . GLN A 1 103 ? -3.861 14.817 11.689 1.00 80.38 103 GLN A CA 1
ATOM 818 C C . GLN A 1 103 ? -4.544 15.608 10.569 1.00 80.38 103 GLN A C 1
ATOM 820 O O . GLN A 1 103 ? -5.325 16.512 10.844 1.00 80.38 103 GLN A O 1
ATOM 825 N N . LYS A 1 104 ? -4.284 15.246 9.308 1.00 81.00 104 LYS A N 1
ATOM 826 C C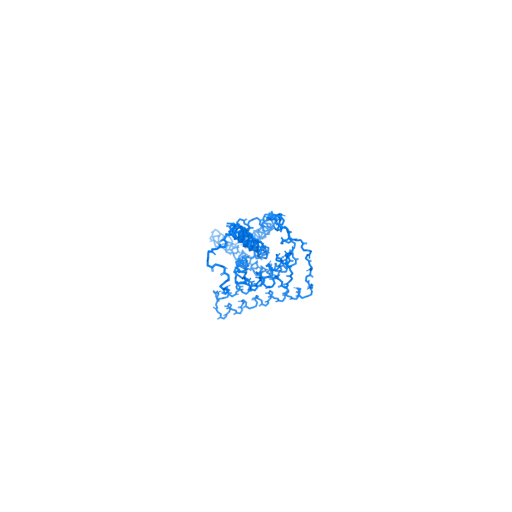A . LYS A 1 104 ? -4.848 15.935 8.145 1.00 81.00 104 LYS A CA 1
ATOM 827 C C . LYS A 1 104 ? -6.350 15.699 7.976 1.00 81.00 104 LYS A C 1
ATOM 829 O O . LYS A 1 104 ? -7.076 16.641 7.683 1.00 81.00 104 LYS A O 1
ATOM 834 N N . TYR A 1 105 ? -6.808 14.452 8.096 1.00 80.31 105 TYR A N 1
ATOM 835 C CA . TYR A 1 105 ? -8.195 14.081 7.782 1.00 80.31 105 TYR A CA 1
ATOM 836 C C . TYR A 1 105 ? -9.097 13.955 9.015 1.00 80.31 105 TYR A C 1
ATOM 838 O O . TYR A 1 105 ? -10.312 14.078 8.887 1.00 80.31 105 TYR A O 1
ATOM 846 N N . TYR A 1 106 ? -8.526 13.713 10.197 1.00 81.25 106 TYR A N 1
ATOM 847 C CA . TYR A 1 106 ? -9.254 13.482 11.449 1.00 81.25 106 TYR A CA 1
ATOM 848 C C . TYR A 1 106 ? -8.576 14.192 12.641 1.00 81.25 106 TYR A C 1
ATOM 850 O O . TYR A 1 106 ? -8.173 13.529 13.603 1.00 81.25 106 TYR A O 1
ATOM 858 N N . PRO A 1 107 ? -8.440 15.534 12.609 1.00 76.12 107 PRO A N 1
ATOM 859 C CA . PRO A 1 107 ? -7.675 16.291 13.605 1.00 76.12 107 PRO A CA 1
ATOM 860 C C . PRO A 1 107 ? -8.202 16.128 15.037 1.00 76.12 107 PRO A C 1
ATOM 862 O O . PRO A 1 107 ? -7.412 16.032 15.971 1.00 76.12 107 PRO A O 1
ATOM 865 N N . SER A 1 108 ? -9.520 15.998 15.216 1.00 72.69 108 SER A N 1
ATOM 866 C CA . SER A 1 108 ? -10.157 15.764 16.523 1.00 72.69 108 SER A CA 1
ATOM 867 C C . SER A 1 108 ? -9.902 14.367 17.105 1.00 72.69 108 SER A C 1
ATOM 869 O O . SER A 1 108 ? -10.299 14.085 18.232 1.00 72.69 108 SER A O 1
ATOM 871 N N . MET A 1 109 ? -9.262 13.474 16.343 1.00 65.19 109 MET A N 1
ATOM 872 C CA . MET A 1 109 ? -9.033 12.074 16.701 1.00 65.19 109 MET A CA 1
ATOM 873 C C . MET A 1 109 ? -7.594 11.625 16.454 1.00 65.19 109 MET A C 1
ATOM 875 O O . MET A 1 109 ? -7.348 10.455 16.155 1.00 65.19 109 MET A O 1
ATOM 879 N N . ALA A 1 110 ? -6.620 12.531 16.543 1.00 62.47 110 ALA A N 1
ATOM 880 C CA . ALA A 1 110 ? -5.220 12.152 16.407 1.00 62.47 110 ALA A CA 1
ATOM 881 C C . ALA A 1 110 ? -4.826 11.174 17.535 1.00 62.47 110 ALA A C 1
ATOM 883 O O . ALA A 1 110 ? -4.951 11.486 18.713 1.00 62.47 110 ALA A O 1
ATOM 884 N N . GLY A 1 111 ? -4.380 9.963 17.174 1.00 63.41 111 GLY A N 1
ATOM 885 C CA . GLY A 1 111 ? -4.018 8.918 18.139 1.00 63.41 111 GLY A CA 1
ATOM 886 C C . GLY A 1 111 ? -2.923 9.374 19.109 1.00 63.41 111 GLY A C 1
ATOM 887 O O . GLY A 1 111 ? -1.885 9.875 18.668 1.00 63.41 111 GLY A O 1
ATOM 888 N N . HIS A 1 112 ? -3.187 9.191 20.405 1.00 61.12 112 HIS A N 1
ATOM 889 C CA . HIS A 1 112 ? -2.432 9.763 21.526 1.00 61.12 112 HIS A CA 1
ATOM 890 C C . HIS A 1 112 ? -1.270 8.884 22.003 1.00 61.12 112 HIS A C 1
ATOM 892 O O . HIS A 1 112 ? -0.479 9.320 22.838 1.00 61.12 112 HIS A O 1
ATOM 898 N N . ARG A 1 113 ? -1.149 7.639 21.515 1.00 67.06 113 ARG A N 1
ATOM 899 C CA . ARG A 1 113 ? -0.069 6.758 21.970 1.00 67.06 113 ARG A CA 1
ATOM 900 C C . ARG A 1 113 ? 1.234 7.058 21.226 1.00 67.06 113 ARG A C 1
ATOM 902 O O . ARG A 1 113 ? 1.244 7.011 19.990 1.00 67.06 113 ARG A O 1
ATOM 909 N N . PRO A 1 114 ? 2.347 7.320 21.943 1.00 59.38 114 PRO A N 1
ATOM 910 C CA . PRO A 1 114 ? 3.659 7.334 21.321 1.00 59.38 114 PRO A CA 1
ATOM 911 C C . PRO A 1 114 ? 3.910 5.942 20.743 1.00 59.38 114 PRO A C 1
ATOM 913 O O . PRO A 1 114 ? 3.810 4.932 21.442 1.00 59.38 114 PRO A O 1
ATOM 916 N N . LEU A 1 115 ? 4.193 5.886 19.445 1.00 58.66 115 LEU A N 1
ATOM 917 C CA . LEU A 1 115 ? 4.485 4.638 18.753 1.00 58.66 115 LEU A CA 1
ATOM 918 C C . LEU A 1 115 ? 5.753 4.030 19.364 1.00 58.66 115 LEU A C 1
ATOM 920 O O . LEU A 1 115 ? 6.866 4.464 19.060 1.00 58.66 115 LEU A O 1
ATOM 924 N N . LYS A 1 116 ? 5.602 3.017 20.228 1.00 56.03 116 LYS A N 1
ATOM 925 C CA . LYS A 1 116 ? 6.726 2.164 20.625 1.00 56.03 116 LYS A CA 1
ATOM 926 C C . LYS A 1 116 ? 7.218 1.477 19.356 1.00 56.03 116 LYS A C 1
ATOM 928 O O . LYS A 1 116 ? 6.515 0.639 18.791 1.00 56.03 116 LYS A O 1
ATOM 933 N N . ARG A 1 117 ? 8.409 1.862 18.883 1.00 54.12 117 ARG A N 1
ATOM 934 C CA . ARG A 1 117 ? 9.078 1.188 17.764 1.00 54.12 117 ARG A CA 1
ATOM 935 C C . ARG A 1 117 ? 9.159 -0.299 18.107 1.00 54.12 117 ARG A C 1
ATOM 937 O O . ARG A 1 117 ? 9.810 -0.671 19.080 1.00 54.12 117 ARG A O 1
ATOM 944 N N . ARG A 1 118 ? 8.471 -1.139 17.330 1.00 55.81 118 ARG A N 1
ATOM 945 C CA . ARG A 1 118 ? 8.670 -2.593 17.369 1.00 55.81 118 ARG A CA 1
ATOM 946 C C . ARG A 1 118 ? 10.170 -2.883 17.127 1.00 55.81 118 ARG A C 1
ATOM 948 O O . ARG A 1 118 ? 10.825 -2.090 16.445 1.00 55.81 118 ARG A O 1
ATOM 955 N N . PRO A 1 119 ? 10.738 -3.960 17.698 1.00 52.28 119 PRO A N 1
ATOM 956 C CA . PRO A 1 119 ? 12.173 -4.227 17.620 1.00 52.28 119 PRO A CA 1
ATOM 957 C C . PRO A 1 119 ? 12.646 -4.306 16.162 1.00 52.28 119 PRO A C 1
ATOM 959 O O . PRO A 1 119 ? 12.177 -5.123 15.371 1.00 52.28 119 PRO A O 1
ATOM 962 N N . VAL A 1 120 ? 13.587 -3.421 15.830 1.00 49.62 120 VAL A N 1
ATOM 963 C CA . VAL A 1 120 ? 14.063 -3.105 14.472 1.00 49.62 120 VAL A CA 1
ATOM 964 C C . VAL A 1 120 ? 14.650 -4.325 13.752 1.00 49.62 120 VAL A C 1
ATOM 966 O O . VAL A 1 120 ? 14.530 -4.429 12.537 1.00 49.62 120 VAL A O 1
ATOM 969 N N . LEU A 1 121 ? 15.216 -5.286 14.488 1.00 40.91 121 LEU A N 1
ATOM 970 C CA . LEU A 1 121 ? 15.893 -6.452 13.914 1.00 40.91 121 LEU A CA 1
ATOM 971 C C . LEU A 1 121 ? 14.919 -7.474 13.302 1.00 40.91 121 LEU A C 1
ATOM 973 O O . LEU A 1 121 ? 15.147 -7.966 12.199 1.00 40.91 121 LEU A O 1
ATOM 977 N N . GLY A 1 122 ? 13.788 -7.731 13.971 1.00 51.66 122 GLY A N 1
ATOM 978 C CA . GLY A 1 122 ? 12.733 -8.601 13.441 1.00 51.66 122 GLY A CA 1
ATOM 979 C C . GLY A 1 122 ? 12.024 -7.979 12.239 1.00 51.66 122 GLY A C 1
ATOM 980 O O . GLY A 1 122 ? 11.662 -8.690 11.310 1.00 51.66 122 GLY A O 1
ATOM 981 N N . ILE A 1 123 ? 11.896 -6.648 12.229 1.00 55.41 123 ILE A N 1
ATOM 982 C CA . ILE A 1 123 ? 11.307 -5.868 11.132 1.00 55.41 123 ILE A CA 1
ATOM 983 C C . ILE A 1 123 ? 12.244 -5.817 9.927 1.00 55.41 123 ILE A C 1
ATOM 985 O O . ILE A 1 123 ? 11.764 -5.932 8.811 1.00 55.41 123 ILE A O 1
ATOM 989 N N . ALA A 1 124 ? 13.556 -5.674 10.126 1.00 47.84 124 ALA A N 1
ATOM 990 C CA . ALA A 1 124 ? 14.535 -5.636 9.039 1.00 47.84 124 ALA A CA 1
ATOM 991 C C . ALA A 1 124 ? 14.65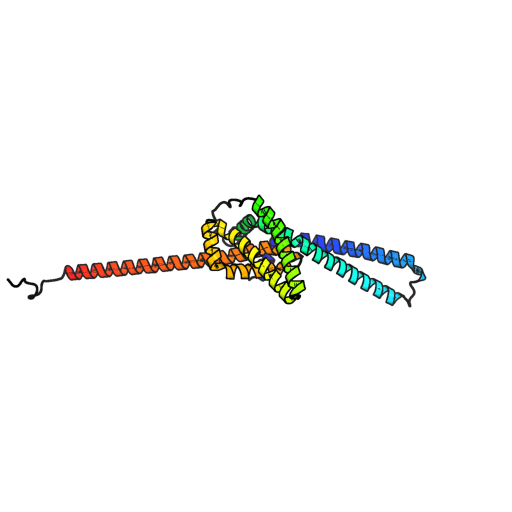0 -6.991 8.321 1.00 47.84 124 ALA A C 1
ATOM 993 O O . ALA A 1 124 ? 14.641 -7.033 7.093 1.00 47.84 124 ALA A O 1
ATOM 994 N N . LEU A 1 125 ? 14.666 -8.100 9.073 1.00 49.59 125 LEU A N 1
ATOM 995 C CA . LEU A 1 125 ? 14.614 -9.453 8.506 1.00 49.59 125 LEU A CA 1
ATOM 996 C C . LEU A 1 125 ? 13.288 -9.712 7.786 1.00 49.59 125 LEU A C 1
ATOM 998 O O . LEU A 1 125 ? 13.294 -10.206 6.662 1.00 49.59 125 LEU A O 1
ATOM 1002 N N . TRP A 1 126 ? 12.154 -9.320 8.375 1.00 60.69 126 TRP A N 1
ATOM 1003 C CA . TRP A 1 126 ? 10.858 -9.414 7.697 1.00 60.69 126 TRP A CA 1
ATOM 1004 C C . TRP A 1 126 ? 10.808 -8.560 6.429 1.00 60.69 126 TRP A C 1
ATOM 1006 O O . TRP A 1 126 ? 10.360 -9.030 5.393 1.00 60.69 126 TRP A O 1
ATOM 1016 N N . ALA A 1 127 ? 11.287 -7.322 6.485 1.00 55.81 127 ALA A N 1
ATOM 1017 C CA . ALA A 1 127 ? 11.204 -6.380 5.381 1.00 55.81 127 ALA A CA 1
ATOM 1018 C C . ALA A 1 127 ? 12.215 -6.668 4.259 1.00 55.81 127 ALA A C 1
ATOM 1020 O O . ALA A 1 127 ? 11.982 -6.249 3.132 1.00 55.81 127 ALA A O 1
ATOM 1021 N N . GLY A 1 128 ? 13.299 -7.401 4.532 1.00 58.03 128 GLY A N 1
ATOM 1022 C CA . GLY A 1 128 ? 14.205 -7.913 3.502 1.00 58.03 128 GLY A CA 1
ATOM 1023 C C . GLY A 1 128 ? 13.748 -9.251 2.916 1.00 58.03 128 GLY A C 1
ATOM 1024 O O . GLY A 1 128 ? 13.712 -9.415 1.701 1.00 58.03 128 GLY A O 1
ATOM 1025 N N . VAL A 1 129 ? 13.360 -10.206 3.766 1.00 66.44 129 VAL A N 1
ATOM 1026 C CA . VAL A 1 129 ? 13.118 -11.599 3.354 1.00 66.44 129 VAL A CA 1
ATOM 1027 C C . VAL A 1 129 ? 11.695 -11.820 2.841 1.00 66.44 129 VAL A C 1
ATOM 1029 O O . VAL A 1 129 ? 11.513 -12.521 1.849 1.00 66.44 129 VAL A O 1
ATOM 1032 N N . MET A 1 130 ? 10.667 -11.223 3.456 1.00 70.00 130 MET A N 1
ATOM 1033 C CA . MET A 1 130 ? 9.284 -11.483 3.029 1.00 70.00 130 MET A CA 1
ATOM 1034 C C . MET A 1 130 ? 8.951 -10.979 1.631 1.00 70.00 130 MET A C 1
ATOM 1036 O O . MET A 1 130 ? 8.301 -11.734 0.914 1.00 70.00 130 MET A O 1
ATOM 1040 N N . PRO A 1 131 ? 9.384 -9.785 1.186 1.00 66.94 131 PRO A N 1
ATOM 1041 C CA . PRO A 1 131 ? 9.138 -9.370 -0.192 1.00 66.94 131 PRO A CA 1
ATOM 1042 C C . PRO A 1 131 ? 9.764 -10.337 -1.201 1.00 66.94 131 PRO A C 1
ATOM 1044 O O . PRO A 1 131 ? 9.133 -10.663 -2.201 1.00 66.94 131 PRO A O 1
ATOM 1047 N N . ILE A 1 132 ? 10.962 -10.855 -0.903 1.00 67.62 132 ILE A N 1
ATOM 1048 C CA . ILE A 1 132 ? 11.650 -11.847 -1.741 1.00 67.62 132 ILE A CA 1
ATOM 1049 C C . ILE A 1 132 ? 10.864 -13.162 -1.767 1.00 67.62 132 ILE A C 1
ATOM 1051 O O . ILE A 1 132 ? 10.611 -13.699 -2.841 1.00 67.62 132 ILE A O 1
ATOM 1055 N N . LEU A 1 133 ? 10.419 -13.661 -0.610 1.00 72.81 133 LEU A N 1
ATOM 1056 C CA . LEU A 1 133 ? 9.618 -14.887 -0.532 1.00 72.81 133 LEU A CA 1
ATOM 1057 C C . LEU A 1 133 ? 8.254 -14.744 -1.218 1.00 72.81 133 LEU A C 1
ATOM 1059 O O . LEU A 1 133 ? 7.804 -15.675 -1.877 1.00 72.81 133 LEU A O 1
ATOM 1063 N N . LEU A 1 134 ? 7.600 -13.588 -1.089 1.00 72.88 134 LEU A N 1
ATOM 1064 C CA . LEU A 1 134 ? 6.326 -13.287 -1.745 1.00 72.88 134 LEU A CA 1
ATOM 1065 C C . LEU A 1 134 ? 6.487 -13.182 -3.263 1.00 72.88 134 LEU A C 1
ATOM 1067 O O . LEU A 1 134 ? 5.646 -13.699 -3.997 1.00 72.88 134 LEU A O 1
ATOM 1071 N N . ALA A 1 135 ? 7.567 -12.549 -3.731 1.00 70.81 135 ALA A N 1
ATOM 1072 C CA . ALA A 1 135 ? 7.907 -12.493 -5.147 1.00 70.81 135 ALA A CA 1
ATOM 1073 C C . ALA A 1 135 ? 8.190 -13.896 -5.692 1.00 70.81 135 ALA A C 1
ATOM 1075 O O . ALA A 1 135 ? 7.610 -14.283 -6.702 1.00 70.81 135 ALA A O 1
ATOM 1076 N N . LEU A 1 136 ? 8.997 -14.690 -4.981 1.00 71.44 136 LEU A N 1
ATOM 1077 C CA . LEU A 1 136 ? 9.306 -16.065 -5.359 1.00 71.44 136 LEU A CA 1
ATOM 1078 C C . LEU A 1 136 ? 8.033 -16.920 -5.415 1.00 71.44 136 LEU A C 1
ATOM 1080 O O . LEU A 1 136 ? 7.773 -17.560 -6.429 1.00 71.44 136 LEU A O 1
ATOM 1084 N N . ALA A 1 137 ? 7.191 -16.869 -4.381 1.00 74.75 137 ALA A N 1
ATOM 1085 C CA . ALA A 1 137 ? 5.910 -17.570 -4.355 1.00 74.75 137 ALA A CA 1
ATOM 1086 C C . ALA A 1 137 ? 4.994 -17.143 -5.515 1.00 74.75 137 ALA A C 1
ATOM 1088 O O . ALA A 1 137 ? 4.403 -17.997 -6.170 1.00 74.75 137 ALA A O 1
ATOM 1089 N N . GLY A 1 138 ? 4.913 -15.842 -5.816 1.00 70.94 138 GLY A N 1
ATOM 1090 C CA . GLY A 1 138 ? 4.172 -15.328 -6.971 1.00 70.94 138 GLY A CA 1
ATOM 1091 C C . GLY A 1 138 ? 4.697 -15.883 -8.297 1.00 70.94 138 GLY A C 1
ATOM 1092 O O . GLY A 1 138 ? 3.909 -16.337 -9.128 1.00 70.94 138 GLY A O 1
ATOM 1093 N N . THR A 1 139 ? 6.019 -15.928 -8.473 1.00 70.19 139 THR A N 1
ATOM 1094 C CA . THR A 1 139 ? 6.667 -16.522 -9.650 1.00 70.19 139 THR A CA 1
ATOM 1095 C C . THR A 1 139 ? 6.346 -18.009 -9.778 1.00 70.19 139 THR A C 1
ATOM 1097 O O . THR A 1 139 ? 5.943 -18.447 -10.851 1.00 70.19 139 THR A O 1
ATOM 1100 N N . PHE A 1 140 ? 6.435 -18.780 -8.690 1.00 72.62 140 PHE A N 1
ATOM 1101 C CA . PHE A 1 140 ? 6.072 -20.201 -8.684 1.00 72.62 140 PHE A CA 1
ATOM 1102 C C . PHE A 1 140 ? 4.598 -20.417 -9.062 1.00 72.62 140 PHE A C 1
ATOM 1104 O O . PHE A 1 140 ? 4.300 -21.237 -9.926 1.00 72.62 140 PHE A O 1
ATOM 1111 N N . ILE A 1 141 ? 3.670 -19.647 -8.483 1.00 78.12 141 ILE A N 1
ATOM 1112 C CA . ILE A 1 141 ? 2.241 -19.746 -8.826 1.00 78.12 141 ILE A CA 1
ATOM 1113 C C . ILE A 1 141 ? 2.012 -19.400 -10.303 1.00 78.12 141 ILE A C 1
ATOM 1115 O O . ILE A 1 141 ? 1.232 -20.071 -10.971 1.00 78.12 141 ILE A O 1
ATOM 1119 N N . THR A 1 142 ? 2.712 -18.393 -10.827 1.00 72.38 142 THR A N 1
ATOM 1120 C CA . THR A 1 142 ? 2.628 -18.010 -12.245 1.00 72.38 142 THR A CA 1
ATOM 1121 C C . THR A 1 142 ? 3.139 -19.131 -13.152 1.00 72.38 142 THR A C 1
ATOM 1123 O O . THR A 1 142 ? 2.506 -19.437 -14.159 1.00 72.38 142 THR A O 1
ATOM 1126 N N . LEU A 1 143 ? 4.259 -19.764 -12.787 1.00 70.31 143 LEU A N 1
ATOM 1127 C CA . LEU A 1 143 ? 4.898 -20.807 -13.587 1.00 70.31 143 LEU A CA 1
ATOM 1128 C C . LEU A 1 143 ? 4.041 -22.078 -13.679 1.00 70.31 143 LEU A C 1
ATOM 1130 O O . LEU A 1 143 ? 3.913 -22.646 -14.757 1.00 70.31 143 LEU A O 1
ATOM 1134 N N . PHE A 1 144 ? 3.434 -22.506 -12.567 1.00 83.94 144 PHE A N 1
ATOM 1135 C CA . PHE A 1 144 ? 2.680 -23.766 -12.501 1.00 83.94 144 PHE A CA 1
ATOM 1136 C C . PHE A 1 144 ? 1.164 -23.604 -12.695 1.00 83.94 144 PHE A C 1
ATOM 1138 O O . PHE A 1 144 ? 0.507 -24.520 -13.177 1.00 83.94 144 PHE A O 1
ATOM 1145 N N . GLY A 1 145 ? 0.596 -22.455 -12.322 1.00 79.62 145 GLY A N 1
ATOM 1146 C CA . GLY A 1 145 ? -0.838 -22.154 -12.433 1.00 79.62 145 GLY A CA 1
ATOM 1147 C C . GLY A 1 145 ? -1.199 -21.240 -13.608 1.00 79.62 145 GLY A C 1
ATOM 1148 O O . GLY A 1 145 ? -2.374 -20.955 -13.837 1.00 79.62 145 GLY A O 1
ATOM 1149 N N . GLY A 1 146 ? -0.211 -20.752 -14.354 1.00 78.31 146 GLY A N 1
ATOM 1150 C CA . GLY A 1 146 ? -0.414 -19.785 -15.426 1.00 78.31 146 GLY A CA 1
ATOM 1151 C C . GLY A 1 146 ? -0.610 -18.350 -14.928 1.00 78.31 146 GLY A C 1
ATOM 1152 O O . GLY A 1 146 ? -0.752 -18.065 -13.736 1.00 78.31 146 GLY A O 1
ATOM 1153 N N . VAL A 1 147 ? -0.623 -17.414 -15.880 1.00 74.69 147 VAL A N 1
ATOM 1154 C CA . VAL A 1 147 ? -0.546 -15.966 -15.614 1.00 74.69 147 VAL A CA 1
ATOM 1155 C C . VAL A 1 147 ? -1.694 -15.457 -14.738 1.00 74.69 147 VAL A C 1
ATOM 1157 O O . VAL A 1 147 ? -1.465 -14.673 -13.820 1.00 74.69 147 VAL A O 1
ATOM 1160 N N . VAL A 1 148 ? -2.926 -15.920 -14.971 1.00 80.75 148 VAL A N 1
ATOM 1161 C CA . VAL A 1 148 ? -4.108 -15.458 -14.220 1.00 80.75 148 VAL A CA 1
ATOM 1162 C C . VAL A 1 148 ? -4.028 -15.861 -12.745 1.00 80.75 148 VAL A C 1
ATOM 1164 O O . VAL A 1 148 ? -4.238 -15.023 -11.865 1.00 80.75 148 VAL A O 1
ATOM 1167 N N . LEU A 1 149 ? -3.678 -17.121 -12.461 1.00 81.56 149 LEU A N 1
ATOM 1168 C CA . LEU A 1 149 ? -3.498 -17.596 -11.087 1.00 81.56 149 LEU A CA 1
ATOM 1169 C C . LEU A 1 149 ? -2.281 -16.945 -10.426 1.00 81.56 149 LEU A C 1
ATOM 1171 O O . LEU A 1 149 ? -2.348 -16.602 -9.247 1.00 81.56 149 LEU A O 1
ATOM 1175 N N . GLY A 1 150 ? -1.212 -16.702 -11.188 1.00 78.50 150 GLY A N 1
ATOM 1176 C CA . GLY A 1 150 ? -0.043 -15.944 -10.747 1.00 78.50 150 GLY A CA 1
ATOM 1177 C C . GLY A 1 150 ? -0.397 -14.550 -10.237 1.00 78.50 150 GLY A C 1
ATOM 1178 O O . GLY A 1 150 ? -0.066 -14.196 -9.104 1.00 78.50 150 GLY A O 1
ATOM 1179 N N . ILE A 1 151 ? -1.149 -13.784 -11.034 1.00 80.44 151 ILE A N 1
ATOM 1180 C CA . ILE A 1 151 ? -1.623 -12.441 -10.672 1.00 80.44 151 ILE A CA 1
ATOM 1181 C C . ILE A 1 151 ? -2.510 -12.494 -9.423 1.00 80.44 151 ILE A C 1
ATOM 1183 O O . ILE A 1 151 ? -2.294 -11.730 -8.479 1.00 80.44 151 ILE A O 1
ATOM 1187 N N . ALA A 1 152 ? -3.487 -13.404 -9.385 1.00 85.94 152 ALA A N 1
ATOM 1188 C CA . ALA A 1 152 ? -4.391 -13.537 -8.244 1.00 85.94 152 ALA A CA 1
ATOM 1189 C C . ALA A 1 152 ? -3.638 -13.911 -6.954 1.00 85.94 152 ALA A C 1
ATOM 1191 O O . ALA A 1 152 ? -3.853 -13.295 -5.907 1.00 85.94 152 ALA A O 1
ATOM 1192 N N . GLY A 1 153 ? -2.712 -14.870 -7.038 1.00 83.94 153 GLY A N 1
ATOM 1193 C CA . GLY A 1 153 ? -1.858 -15.289 -5.930 1.00 83.94 153 GLY A CA 1
ATOM 1194 C C . GLY A 1 153 ? -0.950 -14.163 -5.443 1.00 83.94 153 GLY A C 1
ATOM 1195 O O . GLY A 1 153 ? -0.866 -13.921 -4.239 1.00 83.94 153 GLY A O 1
ATOM 1196 N N . PHE A 1 154 ? -0.344 -13.413 -6.366 1.00 81.69 154 PHE A N 1
ATOM 1197 C CA . PHE A 1 154 ? 0.473 -12.247 -6.043 1.00 81.69 154 PHE A CA 1
ATOM 1198 C C . PHE A 1 154 ? -0.327 -11.199 -5.261 1.00 81.69 154 PHE A C 1
ATOM 1200 O O . PHE A 1 154 ? 0.109 -10.776 -4.188 1.00 81.69 154 PHE A O 1
ATOM 1207 N N . ILE A 1 155 ? -1.512 -10.812 -5.751 1.00 86.25 155 ILE A N 1
ATOM 1208 C CA . ILE A 1 155 ? -2.389 -9.840 -5.078 1.00 86.25 155 ILE A CA 1
ATOM 1209 C C . ILE A 1 155 ? -2.788 -10.345 -3.696 1.00 86.25 155 ILE A C 1
ATOM 1211 O O . ILE A 1 155 ? -2.748 -9.591 -2.724 1.00 86.25 155 ILE A O 1
ATOM 1215 N N . PHE A 1 156 ? -3.173 -11.616 -3.599 1.00 88.88 156 PHE A N 1
ATOM 1216 C CA . PHE A 1 156 ? -3.644 -12.206 -2.357 1.00 88.88 156 PHE A CA 1
ATOM 1217 C C . PHE A 1 156 ? -2.544 -12.248 -1.292 1.00 88.88 156 PHE A C 1
ATOM 1219 O O . PHE A 1 156 ? -2.735 -11.753 -0.179 1.00 88.88 156 PHE A O 1
ATOM 1226 N N . LEU A 1 157 ? -1.376 -12.795 -1.634 1.00 84.38 157 LEU A N 1
ATOM 1227 C CA . LEU A 1 157 ? -0.261 -12.960 -0.706 1.00 84.38 157 LEU A CA 1
ATOM 1228 C C . LEU A 1 157 ? 0.289 -11.603 -0.246 1.00 84.38 157 LEU A C 1
ATOM 1230 O O . LEU A 1 157 ? 0.393 -11.360 0.962 1.00 84.38 157 LEU A O 1
ATOM 1234 N N . ASN A 1 158 ? 0.569 -10.697 -1.190 1.00 81.56 158 ASN A N 1
ATOM 1235 C CA . ASN A 1 158 ? 1.074 -9.360 -0.873 1.00 81.56 158 ASN A CA 1
ATOM 1236 C C . ASN A 1 158 ? 0.016 -8.520 -0.156 1.00 81.56 158 ASN A C 1
ATOM 1238 O O . ASN A 1 158 ? 0.320 -7.861 0.837 1.00 81.56 158 ASN A O 1
ATOM 1242 N N . GLY A 1 159 ? -1.243 -8.586 -0.591 1.00 87.94 159 GLY A N 1
ATOM 1243 C CA . GLY A 1 159 ? -2.346 -7.847 0.014 1.00 87.94 159 GLY A CA 1
ATOM 1244 C C . GLY A 1 159 ? -2.600 -8.236 1.467 1.00 87.94 159 GLY A C 1
ATOM 1245 O O . GLY A 1 159 ? -2.853 -7.369 2.305 1.00 87.94 159 GLY A O 1
ATOM 1246 N N . ARG A 1 160 ? -2.460 -9.520 1.811 1.00 88.12 160 ARG A N 1
ATOM 1247 C CA . ARG A 1 160 ? -2.628 -10.007 3.187 1.00 88.12 160 ARG A CA 1
ATOM 1248 C C . ARG A 1 160 ? -1.597 -9.409 4.143 1.00 88.12 160 ARG A C 1
ATOM 1250 O O . ARG A 1 160 ? -1.949 -8.993 5.247 1.00 88.12 160 ARG A O 1
ATOM 1257 N N . VAL A 1 161 ? -0.336 -9.362 3.713 1.00 84.44 161 VAL A N 1
ATOM 1258 C CA . VAL A 1 161 ? 0.774 -8.781 4.481 1.00 84.44 161 VAL A CA 1
ATOM 1259 C C . VAL A 1 161 ? 0.633 -7.264 4.555 1.00 84.44 161 VAL A C 1
ATOM 1261 O O . VAL A 1 161 ? 0.609 -6.702 5.650 1.00 84.44 161 VAL A O 1
ATOM 1264 N N . LEU A 1 162 ? 0.461 -6.616 3.401 1.00 83.69 162 LEU A N 1
ATOM 1265 C CA . LEU A 1 162 ? 0.377 -5.164 3.287 1.00 83.69 162 LEU A CA 1
ATOM 1266 C C . LEU A 1 162 ? -0.796 -4.600 4.091 1.00 83.69 162 LEU A C 1
ATOM 1268 O O . LEU A 1 162 ? -0.630 -3.647 4.848 1.00 83.69 162 LEU A O 1
ATOM 1272 N N . GLY A 1 163 ? -1.973 -5.221 3.978 1.00 89.12 163 GLY A N 1
ATOM 1273 C CA . GLY A 1 163 ? -3.163 -4.808 4.715 1.00 89.12 163 GLY A CA 1
ATOM 1274 C C . GLY A 1 163 ? -2.998 -4.963 6.226 1.00 89.12 163 GLY A C 1
ATOM 1275 O O . GLY A 1 163 ? -3.363 -4.061 6.977 1.00 89.12 163 GLY A O 1
ATOM 1276 N N . LYS A 1 164 ? -2.406 -6.074 6.681 1.00 88.81 164 LYS A N 1
ATOM 1277 C CA . LYS A 1 164 ? -2.162 -6.343 8.105 1.00 88.81 164 LYS A CA 1
ATOM 1278 C C . LYS A 1 164 ? -1.197 -5.330 8.726 1.00 88.81 164 LYS A C 1
ATOM 1280 O O . LYS A 1 164 ? -1.497 -4.786 9.787 1.00 88.81 164 LYS A O 1
ATOM 1285 N N . GLU A 1 165 ? -0.064 -5.068 8.079 1.00 85.50 165 GLU A N 1
ATOM 1286 C CA . GLU A 1 165 ? 0.937 -4.125 8.593 1.00 85.50 165 GLU A CA 1
ATOM 1287 C C . GLU A 1 165 ? 0.432 -2.677 8.533 1.00 85.50 165 GLU A C 1
ATOM 1289 O O . GLU A 1 165 ? 0.566 -1.938 9.509 1.00 85.50 165 GLU A O 1
ATOM 1294 N N . ALA A 1 166 ? -0.252 -2.288 7.451 1.00 85.81 166 ALA A N 1
ATOM 1295 C CA . ALA A 1 166 ? -0.887 -0.974 7.356 1.00 85.81 166 ALA A CA 1
ATOM 1296 C C . ALA A 1 166 ? -1.969 -0.772 8.430 1.00 85.81 166 ALA A C 1
ATOM 1298 O O . ALA A 1 166 ? -2.051 0.301 9.024 1.00 85.81 166 ALA A O 1
ATOM 1299 N N . PHE A 1 167 ? -2.781 -1.798 8.712 1.00 91.12 167 PHE A N 1
ATOM 1300 C CA . PHE A 1 167 ? -3.801 -1.734 9.758 1.00 91.12 167 PHE A CA 1
ATOM 1301 C C . PHE A 1 167 ? -3.175 -1.548 11.139 1.00 91.12 167 PHE A C 1
ATOM 1303 O O . PHE A 1 167 ? -3.572 -0.643 11.869 1.00 91.12 167 PHE A O 1
ATOM 1310 N N . ARG A 1 168 ? -2.166 -2.356 11.481 1.00 88.06 168 ARG A N 1
ATOM 1311 C CA . ARG A 1 168 ? -1.457 -2.246 12.764 1.00 88.06 168 ARG A CA 1
ATOM 1312 C C . ARG A 1 168 ? -0.799 -0.884 12.938 1.00 88.06 168 ARG A C 1
ATOM 1314 O O . ARG A 1 168 ? -0.949 -0.281 13.993 1.00 88.06 168 ARG A O 1
ATOM 1321 N N . ALA A 1 169 ? -0.170 -0.349 11.891 1.00 82.88 169 ALA A N 1
ATOM 1322 C CA . ALA A 1 169 ? 0.432 0.983 11.928 1.00 82.88 169 ALA A CA 1
ATOM 1323 C C . ALA A 1 169 ? -0.574 2.100 12.267 1.00 82.88 169 ALA A C 1
ATOM 1325 O O . ALA A 1 169 ? -0.202 3.112 12.864 1.00 82.88 169 ALA A O 1
ATOM 1326 N N . VAL A 1 170 ? -1.845 1.923 11.896 1.00 87.69 170 VAL A N 1
ATOM 1327 C CA . VAL A 1 170 ? -2.934 2.846 12.234 1.00 87.69 170 VAL A CA 1
ATOM 1328 C C . VAL A 1 170 ? -3.488 2.553 13.631 1.00 87.69 170 VAL A C 1
ATOM 1330 O O . VAL A 1 170 ? -3.572 3.462 14.455 1.00 87.69 170 VAL A O 1
ATOM 1333 N N . ALA A 1 171 ? -3.862 1.303 13.904 1.00 89.38 171 ALA A N 1
ATOM 1334 C CA . ALA A 1 171 ? -4.570 0.896 15.115 1.00 89.38 171 ALA A CA 1
ATOM 1335 C C . ALA A 1 171 ? -3.701 0.966 16.383 1.00 89.38 171 ALA A C 1
ATOM 1337 O O . ALA A 1 171 ? -4.193 1.406 17.423 1.00 89.38 171 ALA A O 1
ATOM 1338 N N . ASP A 1 172 ? -2.400 0.662 16.294 1.00 86.38 172 ASP A N 1
ATOM 1339 C CA . ASP A 1 172 ? -1.457 0.723 17.427 1.00 86.38 172 ASP A CA 1
ATOM 1340 C C . ASP A 1 172 ? -1.301 2.150 17.997 1.00 86.38 172 ASP A C 1
ATOM 1342 O O . ASP A 1 172 ? -0.785 2.343 19.098 1.00 86.38 172 ASP A O 1
ATOM 1346 N N . ARG A 1 173 ? -1.777 3.178 17.279 1.00 83.19 173 ARG A N 1
ATOM 1347 C CA . ARG A 1 173 ? -1.822 4.566 17.774 1.00 83.19 173 ARG A CA 1
ATOM 1348 C C . ARG A 1 173 ? -2.943 4.826 18.778 1.00 83.19 173 ARG A C 1
ATOM 1350 O O . ARG A 1 173 ? -2.913 5.839 19.481 1.00 83.19 173 ARG A O 1
ATOM 1357 N N . PHE A 1 174 ? -3.939 3.950 18.806 1.00 85.62 174 PHE A N 1
ATOM 1358 C CA . PHE A 1 174 ? -5.135 4.066 19.634 1.00 85.62 174 PHE A CA 1
ATOM 1359 C C . PHE A 1 174 ? -5.225 2.936 20.659 1.00 85.62 174 PHE A C 1
ATOM 1361 O O . PHE A 1 174 ? -5.676 3.168 21.776 1.00 85.62 174 PHE A O 1
ATOM 1368 N N . HIS A 1 175 ? -4.745 1.747 20.296 1.00 87.38 175 HIS A N 1
ATOM 1369 C CA . HIS A 1 175 ? -4.905 0.513 21.057 1.00 87.38 175 HIS A CA 1
ATOM 1370 C C . HIS A 1 175 ? -3.573 -0.072 21.533 1.00 87.38 175 HIS A C 1
ATOM 1372 O O . HIS A 1 175 ? -2.488 0.366 21.147 1.00 87.38 175 HIS A O 1
ATOM 1378 N N . GLY A 1 176 ? -3.637 -1.036 22.455 1.00 86.00 176 GLY A N 1
ATOM 1379 C CA . GLY A 1 176 ? -2.481 -1.881 22.783 1.00 86.00 176 GLY A CA 1
ATOM 1380 C C . GLY A 1 176 ? -2.229 -2.933 21.699 1.00 86.00 176 GLY A C 1
ATOM 1381 O O . GLY A 1 176 ? -3.164 -3.275 20.985 1.00 86.00 176 GLY A O 1
ATOM 1382 N N . PRO A 1 177 ? -1.016 -3.512 21.595 1.00 82.88 177 PRO A N 1
ATOM 1383 C CA . PRO A 1 177 ? -0.735 -4.553 20.601 1.00 82.88 177 PRO A CA 1
ATOM 1384 C C . PRO A 1 177 ? -1.715 -5.737 20.651 1.00 82.88 177 PRO A C 1
ATOM 1386 O O . PRO A 1 177 ? -2.144 -6.224 19.609 1.00 82.88 177 PRO A O 1
ATOM 1389 N N . SER A 1 178 ? -2.107 -6.167 21.856 1.00 87.12 178 SER A N 1
ATOM 1390 C CA . SER A 1 178 ? -3.077 -7.251 22.065 1.00 87.12 178 SER A CA 1
ATOM 1391 C C . SER A 1 178 ? -4.484 -6.884 21.585 1.00 87.12 178 SER A C 1
ATOM 1393 O O . SER A 1 178 ? -5.132 -7.668 20.896 1.00 87.12 178 SER A O 1
ATOM 1395 N N . GLU A 1 179 ? -4.947 -5.676 21.903 1.00 89.12 179 GLU A N 1
ATOM 1396 C CA . GLU A 1 179 ? -6.238 -5.151 21.450 1.00 89.12 179 GLU A CA 1
ATOM 1397 C C . GLU A 1 179 ? -6.271 -4.980 19.928 1.00 89.12 179 GLU A C 1
ATOM 1399 O O . GLU A 1 179 ? -7.237 -5.384 19.283 1.00 89.12 179 GLU A O 1
ATOM 1404 N N . THR A 1 180 ? -5.202 -4.439 19.333 1.00 90.44 180 THR A N 1
ATOM 1405 C CA . THR A 1 180 ? -5.076 -4.315 17.877 1.00 90.44 180 THR A CA 1
ATOM 1406 C C . THR A 1 180 ? -5.208 -5.677 17.200 1.00 90.44 180 THR A C 1
ATOM 1408 O O . THR A 1 180 ? -5.919 -5.802 16.201 1.00 90.44 180 THR A O 1
ATOM 1411 N N . ASP A 1 181 ? -4.544 -6.704 17.735 1.00 89.75 181 ASP A N 1
ATOM 1412 C CA . ASP A 1 181 ? -4.597 -8.051 17.171 1.00 89.75 181 ASP A CA 1
ATOM 1413 C C . ASP A 1 181 ? -5.989 -8.689 17.321 1.00 89.75 181 ASP A C 1
ATOM 1415 O O . ASP A 1 181 ? -6.450 -9.358 16.392 1.00 89.75 181 ASP A O 1
ATOM 1419 N N . ALA A 1 182 ? -6.710 -8.410 18.411 1.00 93.75 182 ALA A N 1
ATOM 1420 C CA . ALA A 1 182 ? -8.105 -8.823 18.569 1.00 93.75 182 ALA A CA 1
ATOM 1421 C C . ALA A 1 182 ? -9.026 -8.146 17.536 1.00 93.75 182 ALA A C 1
ATOM 1423 O O . ALA A 1 182 ? -9.817 -8.817 16.866 1.00 93.75 182 ALA A O 1
ATOM 1424 N N . ILE A 1 183 ? -8.885 -6.830 17.329 1.00 93.25 183 ILE A N 1
ATOM 1425 C CA . ILE A 1 183 ? -9.664 -6.093 16.319 1.00 93.25 183 ILE A CA 1
ATOM 1426 C C . ILE A 1 183 ? -9.343 -6.613 14.912 1.00 93.25 183 ILE A C 1
ATOM 1428 O O . ILE A 1 183 ? -10.252 -6.797 14.093 1.00 93.25 183 ILE A O 1
ATOM 1432 N N . TYR A 1 184 ? -8.063 -6.882 14.637 1.00 92.69 184 TYR A N 1
ATOM 1433 C CA . TYR A 1 184 ? -7.614 -7.477 13.384 1.00 92.69 184 TYR A CA 1
ATOM 1434 C C . TYR A 1 184 ? -8.241 -8.854 13.157 1.00 92.69 184 TYR A C 1
ATOM 1436 O O . TYR A 1 184 ? -8.709 -9.115 12.052 1.00 92.69 184 TYR A O 1
ATOM 1444 N N . ALA A 1 185 ? -8.286 -9.726 14.169 1.00 94.38 185 ALA A N 1
ATOM 1445 C CA . ALA A 1 185 ? -8.843 -11.070 14.027 1.00 94.38 185 ALA A CA 1
ATOM 1446 C C . ALA A 1 185 ? -10.302 -11.028 13.538 1.00 94.38 185 ALA A C 1
ATOM 1448 O O . ALA A 1 185 ? -10.649 -11.713 12.572 1.00 94.38 185 ALA A O 1
ATOM 1449 N N . ILE A 1 186 ? -11.111 -10.134 14.119 1.00 95.81 186 ILE A N 1
ATOM 1450 C CA . ILE A 1 186 ? -12.527 -9.936 13.771 1.00 95.81 186 ILE A CA 1
ATOM 1451 C C . ILE A 1 186 ? -12.692 -9.386 12.342 1.00 95.81 186 ILE A C 1
ATOM 1453 O O . ILE A 1 186 ? -13.605 -9.780 11.616 1.00 95.81 186 ILE A O 1
ATOM 1457 N N . HIS A 1 187 ? -11.799 -8.492 11.903 1.00 95.94 187 HIS A N 1
ATOM 1458 C CA . HIS A 1 187 ? -11.933 -7.757 10.635 1.00 95.94 187 HIS A CA 1
ATOM 1459 C C . HIS A 1 187 ? -10.973 -8.210 9.527 1.00 95.94 187 HIS A C 1
ATOM 1461 O O . HIS A 1 187 ? -10.911 -7.581 8.466 1.00 95.94 187 HIS A O 1
ATOM 1467 N N . SER A 1 188 ? -10.253 -9.309 9.746 1.00 93.62 188 SER A N 1
ATOM 1468 C CA . SER A 1 188 ? -9.147 -9.786 8.908 1.00 93.62 188 SER A CA 1
ATOM 1469 C C . SER A 1 188 ? -9.506 -9.865 7.424 1.00 93.62 188 SER A C 1
ATOM 1471 O O . SER A 1 188 ? -8.771 -9.340 6.595 1.00 93.62 188 SER A O 1
ATOM 1473 N N . ARG A 1 189 ? -10.683 -10.404 7.082 1.00 95.81 189 ARG A N 1
ATOM 1474 C CA . ARG A 1 189 ? -11.160 -10.504 5.689 1.00 95.81 189 ARG A CA 1
ATOM 1475 C C . ARG A 1 189 ? -11.250 -9.146 4.990 1.00 95.81 189 ARG A C 1
ATOM 1477 O O . ARG A 1 189 ? -10.766 -8.992 3.873 1.00 95.81 189 ARG A O 1
ATOM 1484 N N . LYS A 1 190 ? -11.851 -8.146 5.648 1.00 95.94 190 LYS A N 1
ATOM 1485 C CA . LYS A 1 190 ? -11.968 -6.787 5.091 1.00 95.94 190 LYS A CA 1
ATOM 1486 C C . LYS A 1 190 ? -10.592 -6.138 4.979 1.00 95.94 190 LYS A C 1
ATOM 1488 O O . LYS A 1 190 ? -10.292 -5.515 3.966 1.00 95.94 190 LYS A O 1
ATOM 1493 N N . ILE A 1 191 ? -9.744 -6.333 5.988 1.00 95.38 191 ILE A N 1
ATOM 1494 C CA . ILE A 1 191 ? -8.372 -5.818 6.004 1.00 95.38 191 ILE A CA 1
ATOM 1495 C C . ILE A 1 191 ? -7.561 -6.399 4.835 1.00 95.38 191 ILE A C 1
ATOM 1497 O O . ILE A 1 191 ? -6.871 -5.659 4.137 1.00 95.38 191 ILE A O 1
ATOM 1501 N N . HIS A 1 192 ? -7.682 -7.700 4.563 1.00 93.75 192 HIS A N 1
ATOM 1502 C CA . HIS A 1 192 ? -7.014 -8.345 3.429 1.00 93.75 192 HIS A CA 1
ATOM 1503 C C . HIS A 1 192 ? -7.549 -7.852 2.089 1.00 93.75 192 HIS A C 1
ATOM 1505 O O . HIS A 1 192 ? -6.756 -7.664 1.177 1.00 93.75 192 HIS A O 1
ATOM 1511 N N . LEU A 1 193 ? -8.849 -7.569 1.974 1.00 95.69 193 LEU A N 1
ATOM 1512 C CA . LEU A 1 193 ? -9.433 -7.016 0.750 1.00 95.69 193 LEU A CA 1
ATOM 1513 C C . LEU A 1 193 ? -8.909 -5.603 0.442 1.00 95.69 193 LEU A C 1
ATOM 1515 O O . LEU A 1 193 ? -8.516 -5.319 -0.687 1.00 95.69 193 LEU A O 1
ATOM 1519 N N . TYR A 1 194 ? -8.846 -4.720 1.443 1.00 94.00 194 TYR A N 1
ATOM 1520 C CA . TYR A 1 194 ? -8.233 -3.396 1.273 1.00 94.00 194 TYR A CA 1
ATOM 1521 C C . TYR A 1 194 ? -6.731 -3.493 0.990 1.00 94.00 194 TYR A C 1
ATOM 1523 O O . TYR A 1 194 ? -6.203 -2.729 0.185 1.00 94.00 194 TYR A O 1
ATOM 1531 N N . GLY A 1 195 ? -6.048 -4.449 1.622 1.00 91.75 195 GLY A N 1
ATOM 1532 C CA . GLY A 1 195 ? -4.652 -4.751 1.331 1.00 91.75 195 GLY A CA 1
ATOM 1533 C C . GLY A 1 195 ? -4.443 -5.238 -0.104 1.00 91.75 195 GLY A C 1
ATOM 1534 O O . GLY A 1 195 ? -3.523 -4.773 -0.765 1.00 91.75 195 GLY A O 1
ATOM 1535 N N . ALA A 1 196 ? -5.317 -6.105 -0.619 1.00 92.62 196 ALA A N 1
ATOM 1536 C CA . ALA A 1 196 ? -5.308 -6.580 -2.003 1.00 92.62 196 ALA A CA 1
ATOM 1537 C C . ALA A 1 196 ? -5.520 -5.433 -3.002 1.00 92.62 196 ALA A C 1
ATOM 1539 O O . ALA A 1 196 ? -4.794 -5.335 -3.988 1.00 92.62 196 ALA A O 1
ATOM 1540 N N . LEU A 1 197 ? -6.445 -4.513 -2.703 1.00 93.25 197 LEU A N 1
ATOM 1541 C CA . LEU A 1 197 ? -6.654 -3.303 -3.502 1.00 93.25 197 LEU A CA 1
ATOM 1542 C C . LEU A 1 197 ? -5.409 -2.404 -3.533 1.00 93.25 197 LEU A C 1
ATOM 1544 O O . LEU A 1 197 ? -5.129 -1.764 -4.540 1.00 93.25 197 LEU A O 1
ATOM 1548 N N . ALA A 1 198 ? -4.653 -2.337 -2.438 1.00 88.06 198 ALA A N 1
ATOM 1549 C CA . ALA A 1 198 ? -3.387 -1.616 -2.426 1.00 88.06 198 ALA A CA 1
ATOM 1550 C C . ALA A 1 198 ? -2.276 -2.380 -3.166 1.00 88.06 198 ALA A C 1
ATOM 1552 O O . ALA A 1 198 ? -1.497 -1.772 -3.896 1.00 88.06 198 ALA A O 1
ATOM 1553 N N . ALA A 1 199 ? -2.224 -3.705 -3.026 1.00 86.38 199 ALA A N 1
ATOM 1554 C CA . ALA A 1 199 ? -1.243 -4.558 -3.690 1.00 86.38 199 ALA A CA 1
ATOM 1555 C C . ALA A 1 199 ? -1.403 -4.564 -5.216 1.00 86.38 199 ALA A C 1
ATOM 1557 O O . ALA A 1 199 ? -0.410 -4.689 -5.923 1.00 86.38 199 ALA A O 1
ATOM 1558 N N . SER A 1 200 ? -2.608 -4.351 -5.756 1.00 88.31 200 SER A N 1
ATOM 1559 C CA . SER A 1 200 ? -2.792 -4.252 -7.209 1.00 88.31 200 SER A CA 1
ATOM 1560 C C . SER A 1 200 ? -2.071 -3.049 -7.834 1.00 88.31 200 SER A C 1
ATOM 1562 O O . SER A 1 200 ? -1.748 -3.089 -9.017 1.00 88.31 200 SER A O 1
ATOM 1564 N N . LEU A 1 201 ? -1.751 -1.997 -7.065 1.00 83.94 201 LEU A N 1
ATOM 1565 C CA . LEU A 1 201 ? -0.930 -0.882 -7.566 1.00 83.94 201 LEU A CA 1
ATOM 1566 C C . LEU A 1 201 ? 0.503 -1.322 -7.893 1.00 83.94 201 LEU A C 1
ATOM 1568 O O . LEU A 1 201 ? 1.171 -0.654 -8.674 1.00 83.94 201 LEU A O 1
ATOM 1572 N N . MET A 1 202 ? 0.969 -2.437 -7.322 1.00 79.19 202 MET A N 1
ATOM 1573 C CA . MET A 1 202 ? 2.323 -2.954 -7.535 1.00 79.19 202 MET A CA 1
ATOM 1574 C C . MET A 1 202 ? 2.567 -3.453 -8.961 1.00 79.19 202 MET A C 1
ATOM 1576 O O . MET A 1 202 ? 3.718 -3.508 -9.377 1.00 79.19 202 MET A O 1
ATOM 1580 N N . PHE A 1 203 ? 1.513 -3.740 -9.735 1.00 76.38 203 PHE A N 1
ATOM 1581 C CA . PHE A 1 203 ? 1.649 -4.078 -11.159 1.00 76.38 203 PHE A CA 1
ATOM 1582 C C . PHE A 1 203 ? 2.049 -2.890 -12.031 1.00 76.38 203 PHE A C 1
ATOM 1584 O O . PHE A 1 203 ? 2.508 -3.082 -13.153 1.00 76.38 203 PHE A O 1
ATOM 1591 N N . VAL A 1 204 ? 1.885 -1.664 -11.534 1.00 77.31 204 VAL A N 1
ATOM 1592 C CA . VAL A 1 204 ? 2.364 -0.468 -12.220 1.00 77.31 204 VAL A CA 1
ATOM 1593 C C . VAL A 1 204 ? 3.653 -0.031 -11.522 1.00 77.31 204 VAL A C 1
ATOM 1595 O O . VAL A 1 204 ? 3.566 0.451 -10.393 1.00 77.31 204 VAL A O 1
ATOM 1598 N N . PRO A 1 205 ? 4.839 -0.145 -12.155 1.00 64.31 205 PRO A N 1
ATOM 1599 C CA . PRO A 1 205 ? 6.141 0.031 -11.496 1.00 64.31 205 PRO A CA 1
ATOM 1600 C C . PRO A 1 205 ? 6.238 1.283 -10.621 1.00 64.31 205 PRO A C 1
ATOM 1602 O O . PRO A 1 205 ? 6.618 1.230 -9.453 1.00 64.31 205 PRO A O 1
ATOM 1605 N N . TRP A 1 206 ? 5.798 2.417 -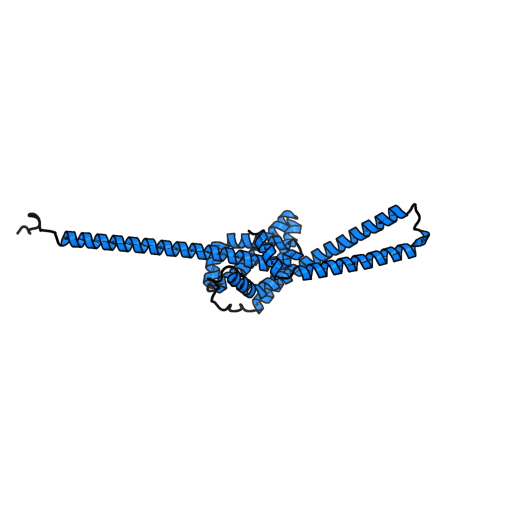11.166 1.00 69.06 206 TRP A N 1
ATOM 1606 C CA . TRP A 1 206 ? 5.835 3.701 -10.476 1.00 69.06 206 TRP A CA 1
ATOM 1607 C C . TRP A 1 206 ? 4.791 3.815 -9.361 1.00 69.06 206 TRP A C 1
ATOM 1609 O O . TRP A 1 206 ? 5.071 4.431 -8.337 1.00 69.06 206 TRP A O 1
ATOM 1619 N N . LEU A 1 207 ? 3.599 3.221 -9.518 1.00 74.38 207 LEU A N 1
ATOM 1620 C CA . LEU A 1 207 ? 2.551 3.252 -8.485 1.00 74.38 207 LEU A CA 1
ATOM 1621 C C . LEU A 1 207 ? 2.821 2.237 -7.367 1.00 74.38 207 LEU A C 1
ATOM 1623 O O . LEU A 1 207 ? 2.404 2.464 -6.230 1.00 74.38 207 LEU A O 1
ATOM 1627 N N . GLY A 1 208 ? 3.562 1.165 -7.652 1.00 74.19 208 GLY A N 1
ATOM 1628 C CA . GLY A 1 208 ? 3.984 0.164 -6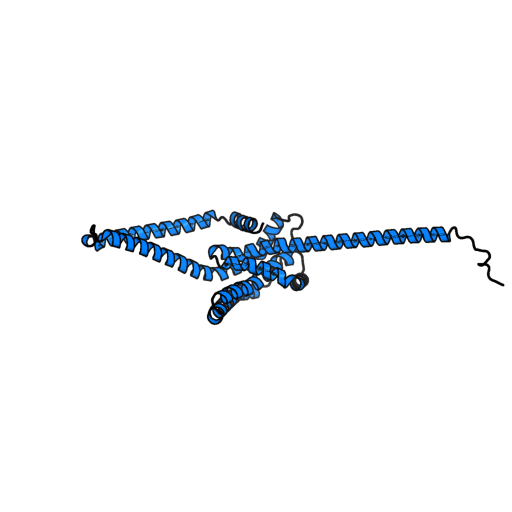.675 1.00 74.19 208 GLY A CA 1
ATOM 1629 C C . GLY A 1 208 ? 4.828 0.745 -5.543 1.00 74.19 208 GLY A C 1
ATOM 1630 O O . GLY A 1 208 ? 4.757 0.265 -4.410 1.00 74.19 208 GLY A O 1
ATOM 1631 N N . LEU A 1 209 ? 5.535 1.848 -5.809 1.00 71.81 209 LEU A N 1
ATOM 1632 C CA . LEU A 1 209 ? 6.240 2.626 -4.789 1.00 71.81 209 LEU A CA 1
ATOM 1633 C C . LEU A 1 209 ? 5.300 3.230 -3.733 1.00 71.81 209 LEU A C 1
ATOM 1635 O O . LEU A 1 209 ? 5.676 3.406 -2.576 1.00 71.81 209 LEU A O 1
ATOM 1639 N N . PHE A 1 210 ? 4.058 3.514 -4.119 1.00 77.00 210 PHE A N 1
ATOM 1640 C CA . PHE A 1 210 ? 3.060 4.174 -3.281 1.00 77.00 210 PHE A CA 1
ATOM 1641 C C . PHE A 1 210 ? 2.043 3.204 -2.682 1.00 77.00 210 PHE A C 1
ATOM 1643 O O . PHE A 1 210 ? 1.237 3.622 -1.851 1.00 77.00 210 PHE A O 1
ATOM 1650 N N . ALA A 1 211 ? 2.086 1.920 -3.052 1.00 81.88 211 ALA A N 1
ATOM 1651 C CA . ALA A 1 211 ? 1.142 0.903 -2.593 1.00 81.88 211 ALA A CA 1
ATOM 1652 C C . ALA A 1 211 ? 1.018 0.875 -1.061 1.00 81.88 211 ALA A C 1
ATOM 1654 O O . ALA A 1 211 ? -0.086 0.846 -0.522 1.00 81.88 211 ALA A O 1
ATOM 1655 N N . GLY A 1 212 ? 2.139 0.973 -0.344 1.00 80.06 212 GLY A N 1
ATOM 1656 C CA . GLY A 1 212 ? 2.136 0.984 1.116 1.00 80.06 212 GLY A CA 1
ATOM 1657 C C . GLY A 1 212 ? 1.574 2.261 1.748 1.00 80.06 212 GLY A C 1
ATOM 1658 O O . GLY A 1 212 ? 0.759 2.190 2.669 1.00 80.06 212 GLY A O 1
ATOM 1659 N N . VAL A 1 213 ? 1.903 3.433 1.193 1.00 82.56 213 VAL A N 1
ATOM 1660 C CA . VAL A 1 213 ? 1.295 4.718 1.598 1.00 82.56 213 VAL A CA 1
ATOM 1661 C C . VAL A 1 213 ? -0.218 4.669 1.395 1.00 82.56 213 VAL A C 1
ATOM 1663 O O . VAL A 1 213 ? -1.000 5.055 2.265 1.00 82.56 213 VAL A O 1
ATOM 1666 N N . TYR A 1 214 ? -0.633 4.147 0.245 1.00 85.88 214 TYR A N 1
ATOM 1667 C CA . TYR A 1 214 ? -2.028 4.002 -0.115 1.00 85.88 214 TYR A CA 1
ATOM 1668 C C . TYR A 1 214 ? -2.763 3.015 0.804 1.00 85.88 214 TYR A C 1
ATOM 1670 O O . TYR A 1 214 ? -3.870 3.314 1.255 1.00 85.88 214 TYR A O 1
ATOM 1678 N N . ALA A 1 215 ? -2.127 1.898 1.172 1.00 88.06 215 ALA A N 1
ATOM 1679 C CA . ALA A 1 215 ? -2.657 0.954 2.153 1.00 88.06 215 ALA A CA 1
ATOM 1680 C C . ALA A 1 215 ? -2.899 1.624 3.514 1.00 88.06 215 ALA A C 1
ATOM 1682 O O . ALA A 1 215 ? -3.967 1.455 4.099 1.00 88.06 215 ALA A O 1
ATOM 1683 N N . ILE A 1 216 ? -1.958 2.440 4.001 1.00 87.19 216 ILE A N 1
ATOM 1684 C CA . ILE A 1 216 ? -2.109 3.184 5.264 1.00 87.19 216 ILE A CA 1
ATOM 1685 C C . ILE A 1 216 ? -3.273 4.173 5.190 1.00 87.19 216 ILE A C 1
ATOM 1687 O O . ILE A 1 216 ? -4.043 4.292 6.145 1.00 87.19 216 ILE A O 1
ATOM 1691 N N . ASN A 1 217 ? -3.440 4.859 4.060 1.00 89.25 217 ASN A N 1
ATOM 1692 C CA . ASN A 1 217 ? -4.572 5.755 3.853 1.00 89.25 217 ASN A CA 1
ATOM 1693 C C . ASN A 1 217 ? -5.912 4.993 3.889 1.00 89.25 217 ASN A C 1
ATOM 1695 O O . ASN A 1 217 ? -6.827 5.382 4.617 1.00 89.25 217 ASN A O 1
ATOM 1699 N N . LEU A 1 218 ? -6.016 3.871 3.164 1.00 91.88 218 LEU A N 1
ATOM 1700 C CA . LEU A 1 218 ? -7.202 3.006 3.195 1.00 91.88 218 LEU A CA 1
ATOM 1701 C C . LEU A 1 218 ? -7.506 2.521 4.616 1.00 91.88 218 LEU A C 1
ATOM 1703 O O . LEU A 1 218 ? -8.651 2.601 5.062 1.00 91.88 218 LEU A O 1
ATOM 1707 N N . MET A 1 219 ? -6.481 2.077 5.346 1.00 92.38 219 MET A N 1
ATOM 1708 C CA . MET A 1 219 ? -6.626 1.590 6.717 1.00 92.38 219 MET A CA 1
ATOM 1709 C C . MET A 1 219 ? -6.982 2.693 7.703 1.00 92.38 219 MET A C 1
ATOM 1711 O O . MET A 1 219 ? -7.764 2.444 8.614 1.00 92.38 219 MET A O 1
ATOM 1715 N N . THR A 1 220 ? -6.491 3.917 7.501 1.00 90.50 220 THR A N 1
ATOM 1716 C CA . THR A 1 220 ? -6.891 5.084 8.298 1.00 90.50 220 THR A CA 1
ATOM 1717 C C . THR A 1 220 ? -8.394 5.302 8.192 1.00 90.50 220 THR A C 1
ATOM 1719 O O . THR A 1 220 ? -9.086 5.339 9.206 1.00 90.50 220 THR A O 1
ATOM 1722 N N . HIS A 1 221 ? -8.931 5.378 6.974 1.00 91.62 221 HIS A N 1
ATOM 1723 C CA . HIS A 1 221 ? -10.368 5.568 6.776 1.00 91.62 221 HIS A CA 1
ATOM 1724 C C . HIS A 1 221 ? -11.196 4.375 7.265 1.00 91.62 221 HIS A C 1
ATOM 1726 O O . HIS A 1 221 ? -12.245 4.563 7.884 1.00 91.62 221 HIS A O 1
ATOM 1732 N N . PHE A 1 222 ? -10.727 3.152 7.011 1.00 94.25 222 PHE A N 1
ATOM 1733 C CA . PHE A 1 222 ? -11.390 1.936 7.471 1.00 94.25 222 PHE A CA 1
ATOM 1734 C C . PHE A 1 222 ? -11.476 1.883 9.001 1.00 94.25 222 PHE A C 1
ATOM 1736 O O . PHE A 1 222 ? -12.562 1.695 9.550 1.00 94.25 222 PHE A O 1
ATOM 1743 N N . TYR A 1 223 ? -10.355 2.117 9.684 1.00 92.88 223 TYR A N 1
ATOM 1744 C CA . TYR A 1 223 ? -10.291 2.153 11.140 1.00 92.88 223 TYR A CA 1
ATOM 1745 C C . TYR A 1 223 ? -11.209 3.235 11.712 1.00 92.88 223 TYR A C 1
ATOM 1747 O O . TYR A 1 223 ? -11.966 2.970 12.640 1.00 92.88 223 TYR A O 1
ATOM 1755 N N . GLN A 1 224 ? -11.212 4.437 11.130 1.00 89.94 224 GLN A N 1
ATOM 1756 C CA . GLN A 1 224 ? -12.056 5.522 11.629 1.00 89.94 224 GLN A CA 1
ATOM 1757 C C . GLN A 1 224 ? -13.549 5.231 11.470 1.00 89.94 224 GLN A C 1
ATOM 1759 O O . GLN A 1 224 ? -14.331 5.549 12.365 1.00 89.94 224 GLN A O 1
ATOM 1764 N N . ARG A 1 225 ? -13.950 4.562 10.382 1.00 91.69 225 ARG A N 1
ATOM 1765 C CA . ARG A 1 225 ? -15.328 4.082 10.216 1.00 91.69 225 ARG A CA 1
ATOM 1766 C C . ARG A 1 225 ? -15.696 3.041 11.275 1.00 91.69 225 ARG A C 1
ATOM 1768 O O . ARG A 1 225 ? -16.806 3.071 11.796 1.00 91.69 225 ARG A O 1
ATOM 1775 N N . LEU A 1 226 ? -14.776 2.140 11.612 1.00 92.38 226 LEU A N 1
ATOM 1776 C CA . LEU A 1 226 ? -14.998 1.165 12.678 1.00 92.38 226 LEU A CA 1
ATOM 1777 C C . LEU A 1 226 ? -15.129 1.860 14.044 1.00 92.38 226 LEU A C 1
ATOM 1779 O O . LEU A 1 226 ? -16.065 1.595 14.795 1.00 92.38 226 LEU A O 1
ATOM 1783 N N . ALA A 1 227 ? -14.245 2.816 14.330 1.00 89.75 227 ALA A N 1
ATOM 1784 C CA . ALA A 1 227 ? -14.253 3.588 15.567 1.00 89.75 227 ALA A CA 1
ATOM 1785 C C . ALA A 1 227 ? -15.494 4.487 15.706 1.00 89.75 227 ALA A C 1
ATOM 1787 O O . ALA A 1 227 ? -15.948 4.750 16.822 1.00 89.75 227 ALA A O 1
ATOM 1788 N N . SER A 1 228 ? -16.046 5.001 14.602 1.00 89.75 228 SER A N 1
ATOM 1789 C CA . SER A 1 228 ? -17.297 5.767 14.629 1.00 89.75 228 SER A CA 1
ATOM 1790 C C . SER A 1 228 ? -18.497 4.860 14.899 1.00 89.75 228 SER A C 1
ATOM 1792 O O . SER A 1 228 ? -19.336 5.200 15.726 1.00 89.75 228 SER A O 1
ATOM 1794 N N . GLN A 1 229 ? -18.552 3.685 14.262 1.00 90.56 229 GLN A N 1
ATOM 1795 C CA . GLN A 1 229 ? -19.610 2.695 14.490 1.00 90.56 229 GLN A CA 1
ATOM 1796 C C . GLN A 1 229 ? -19.611 2.192 15.937 1.00 90.56 229 GLN A C 1
ATOM 1798 O O . GLN A 1 229 ? -20.665 2.128 16.564 1.00 90.56 229 GLN A O 1
ATOM 1803 N N . ALA A 1 230 ? -18.432 1.908 16.494 1.00 89.25 230 ALA A N 1
ATOM 1804 C CA . ALA A 1 230 ? -18.295 1.489 17.885 1.00 89.25 230 ALA A CA 1
ATOM 1805 C C . ALA A 1 230 ? -18.778 2.567 18.874 1.00 89.25 230 ALA A C 1
ATOM 1807 O O . ALA A 1 230 ? -19.449 2.247 19.854 1.00 89.25 230 ALA A O 1
ATOM 1808 N N . ARG A 1 231 ? -18.489 3.850 18.609 1.00 88.31 231 ARG A N 1
ATOM 1809 C CA . ARG A 1 231 ? -18.988 4.963 19.437 1.00 88.31 231 ARG A CA 1
ATOM 1810 C C . ARG A 1 231 ? -20.498 5.117 19.362 1.00 88.31 231 ARG A C 1
ATOM 1812 O O . ARG A 1 231 ? -21.130 5.193 20.407 1.00 88.31 231 ARG A O 1
ATOM 1819 N N . GLN A 1 232 ? -21.068 5.080 18.160 1.00 90.50 232 GLN A N 1
ATOM 1820 C CA . GLN A 1 232 ? -22.520 5.153 17.978 1.00 90.50 232 GLN A CA 1
ATOM 1821 C C . GLN A 1 232 ? -23.239 4.003 18.694 1.00 90.50 232 GLN A C 1
ATOM 1823 O O . GLN A 1 232 ? -24.255 4.225 19.345 1.00 90.50 232 GLN A O 1
ATOM 1828 N N . ALA A 1 233 ? -22.687 2.787 18.634 1.00 91.00 233 ALA A N 1
ATOM 1829 C CA . ALA A 1 233 ? -23.226 1.644 19.365 1.00 91.00 233 ALA A CA 1
ATOM 1830 C C . ALA A 1 233 ? -23.171 1.854 20.889 1.00 91.00 233 ALA A C 1
ATOM 1832 O O . ALA A 1 233 ? -24.153 1.590 21.580 1.00 91.00 233 ALA A O 1
ATOM 1833 N N . LYS A 1 234 ? -22.055 2.383 21.410 1.00 91.38 234 LYS A N 1
ATOM 1834 C CA . LYS A 1 234 ? -21.903 2.695 22.839 1.00 91.38 234 LYS A CA 1
ATOM 1835 C C . LYS A 1 234 ? -22.879 3.782 23.301 1.00 91.38 234 LYS A C 1
ATOM 1837 O O . LYS A 1 234 ? -23.526 3.619 24.327 1.00 91.38 234 LYS A O 1
ATOM 1842 N N . GLU A 1 235 ? -23.003 4.871 22.548 1.00 91.00 235 GLU A N 1
ATOM 1843 C CA . GLU A 1 235 ? -23.946 5.960 22.839 1.00 91.00 235 GLU A CA 1
ATOM 1844 C C . GLU A 1 235 ? -25.402 5.478 22.795 1.00 91.00 235 GLU A C 1
ATOM 1846 O O . GLU A 1 235 ? -26.207 5.852 23.648 1.00 91.00 235 GLU A O 1
ATOM 1851 N N . GLY A 1 236 ? -25.733 4.605 21.838 1.00 91.44 236 GLY A N 1
ATOM 1852 C CA . GLY A 1 236 ? -27.037 3.950 21.760 1.00 91.44 236 GLY A CA 1
ATOM 1853 C C . GLY A 1 236 ? -27.331 3.083 22.985 1.00 91.44 236 GLY A C 1
ATOM 1854 O O . GLY A 1 236 ? -28.414 3.193 23.553 1.00 91.44 236 GLY A O 1
ATOM 1855 N N . ALA A 1 237 ? -26.361 2.279 23.431 1.00 91.56 237 ALA A N 1
ATOM 1856 C CA . ALA A 1 237 ? -26.501 1.442 24.622 1.00 91.56 237 ALA A CA 1
ATOM 1857 C C . ALA A 1 237 ? -26.726 2.279 25.892 1.00 91.56 237 ALA A C 1
ATOM 1859 O O . ALA A 1 237 ? -27.674 2.017 26.627 1.00 91.56 237 ALA A O 1
ATOM 1860 N N . ILE A 1 238 ? -25.932 3.338 26.091 1.00 92.88 238 ILE A N 1
ATOM 1861 C CA . ILE A 1 238 ? -26.084 4.260 27.231 1.00 92.88 238 ILE A CA 1
ATOM 1862 C C . ILE A 1 238 ? -27.474 4.912 27.223 1.00 92.88 238 ILE A C 1
ATOM 1864 O O . ILE A 1 238 ? -28.111 5.019 28.266 1.00 92.88 238 ILE A O 1
ATOM 1868 N N . ARG A 1 239 ? -27.977 5.317 26.048 1.00 93.81 239 ARG A N 1
ATOM 1869 C CA . ARG A 1 239 ? -29.317 5.912 25.913 1.00 93.81 239 ARG A CA 1
ATOM 1870 C C . ARG A 1 239 ? -30.438 4.928 26.264 1.00 93.81 239 ARG A C 1
ATOM 1872 O O . ARG A 1 239 ? -31.462 5.340 26.801 1.00 93.81 239 ARG A O 1
ATOM 1879 N N . ILE A 1 240 ? -30.283 3.652 25.915 1.00 93.88 240 ILE A N 1
ATOM 1880 C CA . ILE A 1 240 ? -31.262 2.613 26.262 1.00 93.88 240 ILE A CA 1
ATOM 1881 C C . ILE A 1 240 ? -31.240 2.375 27.773 1.00 93.88 240 ILE A C 1
ATOM 1883 O O . ILE A 1 240 ? -32.291 2.382 28.405 1.00 93.88 240 ILE A O 1
ATOM 1887 N N . GLU A 1 241 ? -30.052 2.237 28.358 1.00 93.50 241 GLU A N 1
ATOM 1888 C CA . GLU A 1 241 ? -29.883 2.040 29.797 1.00 93.50 241 GLU A CA 1
ATOM 1889 C C . GLU A 1 241 ? -30.453 3.214 30.608 1.00 93.50 241 GLU A C 1
ATOM 1891 O O . GLU A 1 241 ? -31.179 2.995 31.576 1.00 93.50 241 GLU A O 1
ATOM 1896 N N . SER A 1 242 ? -30.227 4.458 30.167 1.00 92.44 242 SER A N 1
ATOM 1897 C CA . SER A 1 242 ? -30.784 5.642 30.829 1.00 92.44 242 SER A CA 1
ATOM 1898 C C . SER A 1 242 ? -32.312 5.690 30.773 1.00 92.44 242 SER A C 1
ATOM 1900 O O . SER A 1 242 ? -32.938 6.080 31.754 1.00 92.44 242 SER A O 1
ATOM 1902 N N . LYS A 1 243 ? -32.922 5.282 29.649 1.00 94.94 243 LYS A N 1
ATOM 1903 C CA . LYS A 1 243 ? -34.386 5.206 29.516 1.00 94.94 243 LYS A CA 1
ATOM 1904 C C . LYS A 1 243 ? -34.982 4.143 30.435 1.00 94.94 243 LYS A C 1
ATOM 1906 O O . LYS A 1 243 ? -35.913 4.436 31.170 1.00 94.94 243 LYS A O 1
ATOM 1911 N N . LEU A 1 244 ? -34.393 2.947 30.454 1.00 94.69 244 LEU A N 1
ATOM 1912 C CA . LEU A 1 244 ? -34.835 1.863 31.334 1.00 94.69 244 LEU A CA 1
ATOM 1913 C C . LEU A 1 244 ? -34.705 2.242 32.816 1.00 94.69 244 LEU A C 1
ATOM 1915 O O . LEU A 1 244 ? -35.547 1.867 33.626 1.00 94.69 244 LEU A O 1
ATOM 1919 N N . ALA A 1 245 ? -33.659 2.986 33.186 1.00 93.25 245 ALA A N 1
ATOM 1920 C CA . ALA A 1 245 ? -33.499 3.492 34.546 1.00 93.25 245 ALA A CA 1
ATOM 1921 C C . ALA A 1 245 ? -34.582 4.521 34.918 1.00 93.25 245 ALA A C 1
ATOM 1923 O O . ALA A 1 245 ? -35.084 4.483 36.040 1.00 93.25 245 ALA A O 1
ATOM 1924 N N . GLN A 1 246 ? -34.965 5.404 33.987 1.00 93.44 246 GLN A N 1
ATOM 1925 C CA . GLN A 1 246 ? -36.061 6.360 34.181 1.00 93.44 246 GLN A CA 1
ATOM 1926 C C . GLN A 1 246 ? -37.409 5.649 34.343 1.00 93.44 246 GLN A C 1
ATOM 1928 O O . GLN A 1 246 ? -38.083 5.880 35.340 1.00 93.44 246 GLN A O 1
ATOM 1933 N N . GLU A 1 247 ? -37.745 4.720 33.446 1.00 94.12 247 GLU A N 1
ATOM 1934 C CA . GLU A 1 247 ? -38.992 3.940 33.512 1.00 94.12 247 GLU A CA 1
ATOM 1935 C C . GLU A 1 247 ? -39.098 3.144 34.823 1.00 94.12 247 GLU A C 1
ATOM 1937 O O . GLU A 1 247 ? -40.145 3.118 35.464 1.00 94.12 247 GLU A O 1
ATOM 1942 N N . ARG A 1 248 ? -37.994 2.535 35.282 1.00 93.31 248 ARG A N 1
ATOM 1943 C CA . ARG A 1 248 ? -37.951 1.840 36.581 1.00 93.31 248 ARG A CA 1
ATOM 1944 C C . ARG A 1 248 ? -38.159 2.785 37.762 1.00 93.31 248 ARG A C 1
ATOM 1946 O O . ARG A 1 248 ? -38.804 2.399 38.732 1.00 93.31 248 ARG A O 1
ATOM 1953 N N . ALA A 1 249 ? -37.601 3.993 37.704 1.00 92.31 249 ALA A N 1
ATOM 1954 C CA . ALA A 1 249 ? -37.773 4.990 38.754 1.00 92.31 249 ALA A CA 1
ATOM 1955 C C . ALA A 1 249 ? -39.210 5.534 38.794 1.00 92.31 249 ALA A C 1
ATOM 1957 O O . ALA A 1 249 ? -39.742 5.756 39.878 1.00 92.31 249 ALA A O 1
ATOM 1958 N N . GLU A 1 250 ? -39.843 5.720 37.635 1.00 93.19 250 GLU A N 1
ATOM 1959 C CA . GLU A 1 250 ? -41.253 6.107 37.526 1.00 93.19 250 GLU A CA 1
ATOM 1960 C C . GLU A 1 250 ? -42.172 5.009 38.069 1.00 93.19 250 GLU A C 1
ATOM 1962 O O . GLU A 1 250 ? -42.967 5.284 38.964 1.00 93.19 250 GLU A O 1
ATOM 1967 N N . ALA A 1 251 ? -41.978 3.753 37.655 1.00 91.31 251 ALA A N 1
ATOM 1968 C CA . ALA A 1 251 ? -42.749 2.618 38.166 1.00 91.31 251 ALA A CA 1
ATOM 1969 C C . ALA A 1 251 ? -42.597 2.432 39.689 1.00 91.31 251 ALA A C 1
ATOM 1971 O O . ALA A 1 251 ? -43.561 2.106 40.384 1.00 91.31 251 ALA A O 1
ATOM 1972 N N . ALA A 1 252 ? -41.397 2.666 40.235 1.00 89.69 252 ALA A N 1
ATOM 1973 C CA . ALA A 1 252 ? -41.169 2.626 41.678 1.00 89.69 252 ALA A CA 1
ATOM 1974 C C . ALA A 1 252 ? -41.941 3.733 42.415 1.00 89.69 252 ALA A C 1
ATOM 1976 O O . ALA A 1 252 ? -42.542 3.455 43.450 1.00 89.69 252 ALA A O 1
ATOM 1977 N N . ARG A 1 253 ? -41.982 4.958 41.868 1.00 89.69 253 ARG A N 1
ATOM 1978 C CA . ARG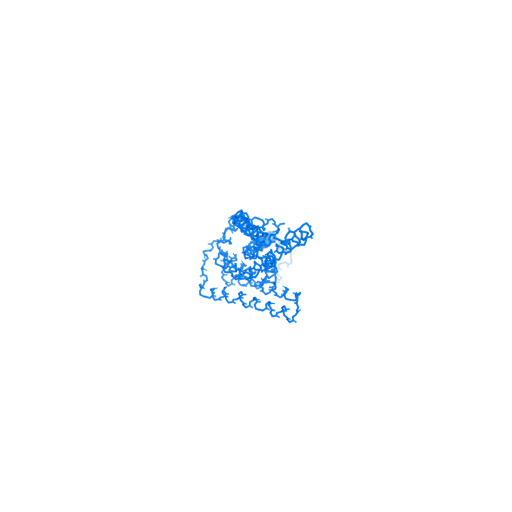 A 1 253 ? -42.780 6.061 42.432 1.00 89.69 253 ARG A CA 1
ATOM 1979 C C . ARG A 1 253 ? -44.274 5.788 42.352 1.00 89.69 253 ARG A C 1
ATOM 1981 O O . ARG A 1 253 ? -44.978 6.073 43.309 1.00 89.69 253 ARG A O 1
ATOM 1988 N N . GLU A 1 254 ? -44.759 5.240 41.241 1.00 87.81 254 GLU A N 1
ATOM 1989 C CA . GLU A 1 254 ? -46.162 4.831 41.121 1.00 87.81 254 GLU A CA 1
ATOM 1990 C C . GLU A 1 254 ? -46.512 3.768 42.161 1.00 87.81 254 GLU A C 1
ATOM 1992 O O . GLU A 1 254 ? -47.520 3.892 42.847 1.00 87.81 254 GLU A O 1
ATOM 1997 N N . THR A 1 255 ? -45.646 2.770 42.348 1.00 85.88 255 THR A N 1
ATOM 1998 C CA . THR A 1 255 ? -45.839 1.735 43.374 1.00 85.88 255 THR A CA 1
ATOM 1999 C C . THR A 1 255 ? -45.835 2.332 44.783 1.00 85.88 255 THR A C 1
ATOM 2001 O O . THR A 1 255 ? -46.672 1.970 45.603 1.00 85.88 255 THR A O 1
ATOM 2004 N N . GLU A 1 256 ? -44.926 3.265 45.073 1.00 86.94 256 GLU A N 1
ATOM 2005 C CA . GLU A 1 256 ? -44.869 3.967 46.359 1.00 86.94 256 GLU A CA 1
ATOM 2006 C C . GLU A 1 256 ? -46.128 4.809 46.606 1.00 86.94 256 GLU A C 1
ATOM 2008 O O . GLU A 1 256 ? -46.681 4.764 47.700 1.00 86.94 256 GLU A O 1
ATOM 2013 N N . LEU A 1 257 ? -46.623 5.524 45.590 1.00 83.69 257 LEU A N 1
ATOM 2014 C CA . LEU A 1 257 ? -47.878 6.277 45.667 1.00 83.69 257 LEU A CA 1
ATOM 2015 C C . LEU A 1 257 ? -49.075 5.352 45.909 1.00 83.69 257 LEU A C 1
ATOM 2017 O O . LEU A 1 257 ? -49.873 5.623 46.801 1.00 83.69 257 LEU A O 1
ATOM 2021 N N . VAL A 1 258 ? -49.165 4.240 45.173 1.00 82.19 258 VAL A N 1
ATOM 2022 C CA . VAL A 1 258 ? -50.221 3.234 45.358 1.00 82.19 258 VAL A CA 1
ATOM 2023 C C . VAL A 1 258 ? -50.183 2.660 46.770 1.00 82.19 258 VAL A C 1
ATOM 2025 O O . VAL A 1 258 ? -51.229 2.555 47.394 1.00 82.19 258 VAL A O 1
ATOM 2028 N N . MET A 1 259 ? -49.001 2.327 47.296 1.00 77.75 259 MET A N 1
ATOM 2029 C CA . MET A 1 259 ? -48.849 1.806 48.660 1.00 77.75 259 MET A CA 1
ATOM 2030 C C . MET A 1 259 ? -49.124 2.859 49.737 1.00 77.75 259 MET A C 1
ATOM 2032 O O . MET A 1 259 ? -49.618 2.518 50.808 1.00 77.75 259 MET A O 1
ATOM 2036 N N . ARG A 1 260 ? -48.803 4.132 49.483 1.00 79.69 260 ARG A N 1
ATOM 2037 C CA . ARG A 1 260 ? -49.078 5.234 50.414 1.00 79.69 260 ARG A CA 1
ATOM 2038 C C . ARG A 1 260 ? -50.572 5.512 50.534 1.00 79.69 260 ARG A C 1
ATOM 2040 O O . ARG A 1 260 ? -51.051 5.770 51.632 1.00 79.69 260 ARG A O 1
ATOM 2047 N N . ASP A 1 261 ? -51.277 5.466 49.410 1.00 81.94 261 ASP A N 1
ATOM 2048 C CA . ASP A 1 261 ? -52.709 5.750 49.329 1.00 81.94 261 ASP A CA 1
ATOM 2049 C C . ASP A 1 261 ? -53.555 4.458 49.487 1.00 81.94 261 ASP A C 1
ATOM 2051 O O . ASP A 1 261 ? -54.768 4.467 49.279 1.00 81.94 261 ASP A O 1
ATOM 2055 N N . TRP A 1 262 ? -52.922 3.336 49.858 1.00 78.94 262 TRP A N 1
ATOM 2056 C CA . TRP A 1 262 ? -53.578 2.050 50.090 1.00 78.94 262 TRP A CA 1
ATOM 2057 C C . TRP A 1 262 ? -54.264 2.021 51.459 1.00 78.94 262 TRP A C 1
ATOM 2059 O O . TRP A 1 262 ? -53.609 2.034 52.503 1.00 78.94 262 TRP A O 1
ATOM 2069 N N . GLU A 1 263 ? -55.593 1.930 51.454 1.00 76.19 263 GLU A N 1
ATOM 2070 C CA . GLU A 1 263 ? -56.377 1.622 52.649 1.00 76.19 263 GLU A CA 1
ATOM 2071 C C . GLU A 1 263 ? -56.628 0.105 52.740 1.00 76.19 263 GLU A C 1
ATOM 2073 O O . GLU A 1 263 ? -57.050 -0.497 51.746 1.00 76.19 263 GLU A O 1
ATOM 2078 N N . PRO A 1 264 ? -56.406 -0.530 53.910 1.00 75.50 264 PRO A N 1
ATOM 2079 C CA . PRO A 1 264 ? -56.667 -1.952 54.090 1.00 75.50 264 PRO A CA 1
ATOM 2080 C C . PRO A 1 264 ? -58.134 -2.271 53.808 1.00 75.50 264 PRO A C 1
ATOM 2082 O O . PRO A 1 264 ? -59.042 -1.674 54.395 1.00 75.50 264 PRO A O 1
ATOM 2085 N N . GLY A 1 265 ? -58.377 -3.242 52.931 1.00 75.50 265 GLY A N 1
ATOM 2086 C CA . GLY A 1 265 ? -59.729 -3.688 52.634 1.00 75.50 265 GLY A CA 1
ATOM 2087 C C . GLY A 1 265 ? -60.325 -4.483 53.803 1.00 75.50 265 GLY A C 1
ATOM 2088 O O . GLY A 1 265 ? -59.597 -5.014 54.644 1.00 75.50 265 GLY A O 1
ATOM 2089 N N . PRO A 1 266 ? -61.656 -4.680 53.840 1.00 71.06 266 PRO A N 1
ATOM 2090 C CA . PRO A 1 266 ? -62.321 -5.495 54.867 1.00 71.06 266 PRO A CA 1
ATOM 2091 C C . PRO A 1 266 ? -61.843 -6.962 54.911 1.00 71.06 266 PRO A C 1
ATOM 2093 O O . PRO A 1 266 ? -62.178 -7.694 55.838 1.00 71.06 266 PRO A O 1
ATOM 2096 N N . TRP A 1 267 ? -61.056 -7.391 53.923 1.00 70.81 267 TRP A N 1
ATOM 2097 C CA . TRP A 1 267 ? -60.483 -8.730 53.797 1.00 70.81 267 TRP A CA 1
ATOM 2098 C C . TRP A 1 267 ? -59.040 -8.847 54.320 1.00 70.81 267 TRP A C 1
ATOM 2100 O O . TRP A 1 267 ? -58.562 -9.970 54.471 1.00 70.81 267 TRP A O 1
ATOM 2110 N N . ASP A 1 268 ? -58.368 -7.726 54.614 1.00 70.06 268 ASP A N 1
ATOM 2111 C CA . ASP A 1 268 ? -56.971 -7.683 55.087 1.00 70.06 268 ASP A CA 1
ATOM 2112 C C . ASP A 1 268 ? -56.848 -7.750 56.615 1.00 70.06 268 ASP A C 1
ATOM 2114 O O . ASP A 1 268 ? -55.750 -7.871 57.163 1.00 70.06 268 ASP A O 1
ATOM 2118 N N . GLN A 1 269 ? -57.971 -7.694 57.334 1.00 69.44 269 GLN A N 1
ATOM 2119 C CA . GLN A 1 269 ? -57.972 -7.910 58.774 1.00 69.44 269 GLN A CA 1
ATOM 2120 C C . GLN A 1 269 ? -57.702 -9.388 59.065 1.00 69.44 269 GLN A C 1
ATOM 2122 O O . GLN A 1 269 ? -58.397 -10.275 58.562 1.00 69.44 269 GLN A O 1
ATOM 2127 N N . ALA A 1 270 ? -56.676 -9.653 59.878 1.00 66.88 270 ALA A N 1
ATOM 2128 C CA . ALA A 1 270 ? -56.361 -10.996 60.339 1.00 66.88 270 ALA A CA 1
ATOM 2129 C C . ALA A 1 270 ? -57.623 -11.621 60.948 1.00 66.88 270 ALA A C 1
ATOM 2131 O O . ALA A 1 270 ? -58.190 -11.081 61.898 1.00 66.88 270 ALA A O 1
ATOM 2132 N N . ARG A 1 271 ? -58.082 -12.740 60.377 1.00 67.69 271 ARG A N 1
ATOM 2133 C CA . ARG A 1 271 ? -59.151 -13.542 60.975 1.00 67.69 271 ARG A CA 1
ATOM 2134 C C . ARG A 1 271 ? -58.597 -14.137 62.269 1.00 67.69 271 ARG A C 1
ATOM 2136 O O . ARG A 1 271 ? -57.812 -15.080 62.204 1.00 67.69 271 ARG A O 1
ATOM 2143 N N . ILE A 1 272 ? -58.933 -13.498 63.390 1.00 64.94 272 ILE A N 1
ATOM 2144 C CA . ILE A 1 272 ? -58.673 -13.969 64.757 1.00 64.94 272 ILE A CA 1
ATOM 2145 C C . ILE A 1 272 ? -59.570 -15.175 65.038 1.00 64.94 272 ILE A C 1
ATOM 2147 O O . ILE A 1 272 ? -60.754 -15.122 64.631 1.00 64.94 272 ILE A O 1
#